Protein AF-A0A6J8AUR0-F1 (afdb_monomer)

Foldseek 3Di:
DDPDPPPDPQADPVGRVFGQFKAQPVVRDTDGPVVVVVCVVRPDIGTVVVVVVCVCVDPVVVVVVVVVVVVVVVVVVVVVVVVVVVVVVVVVVVVVVVVVVVPPVVVVVVVVVVVVVVVVVVVVVVLVVVVVVLVVVVVVVVVVLVCCVVPPDPVSNVVVVVVCPVVVVVSVVVVVVSVVVVVVVVVVVPDD

Secondary structure (DSSP, 8-state):
--SSTTS---B-SSSTTSBEEEEEGGGTEEEEHHHHGGGTT-S-EEEHHHHHTTGGG-HHHHHHHHHHHHHHHHHHHHHHHHHHHHHHHHHHHHHHHHHHHH-THHHHHHHHHHHHHHHHHHHHHHHHHHHHHHHHHHHHHHHHHHHHHHHS-HHHHHHHHHHHHHHHHHHHHHHHHHHHHHHHHHHHH---

Solvent-accessible surface area (backbone atoms only — not comparable to full-atom values): 10860 Å² total; per-residue (Å²): 143,85,86,64,79,85,77,62,73,57,43,24,94,88,44,71,91,34,53,53,50,30,37,32,62,87,73,75,40,79,27,18,80,72,55,43,64,80,44,66,86,46,90,48,63,42,46,43,71,70,64,52,65,62,43,90,74,31,65,70,50,52,50,51,53,51,52,52,52,52,50,51,51,51,52,50,50,52,51,53,50,50,53,51,52,51,53,50,51,54,50,50,53,48,52,49,51,55,50,61,68,59,57,67,56,57,62,53,50,50,49,54,50,51,53,52,48,52,54,49,52,50,50,54,51,51,53,51,52,51,51,53,51,52,50,50,53,51,52,53,50,49,51,52,49,52,49,34,70,74,73,45,53,74,69,56,36,52,54,45,55,68,67,40,50,63,56,53,52,49,53,52,51,52,51,52,50,52,52,52,54,53,50,53,52,52,57,70,70,66,65,135

Mean predicted aligned error: 18.49 Å

Structure (mmCIF, N/CA/C/O backbone):
data_AF-A0A6J8AUR0-F1
#
_entry.id   AF-A0A6J8AUR0-F1
#
loop_
_atom_site.group_PDB
_atom_site.id
_atom_site.type_symbol
_atom_site.label_atom_id
_atom_site.label_alt_id
_atom_site.label_comp_id
_atom_site.label_asym_id
_atom_site.label_entity_id
_atom_site.label_seq_id
_atom_site.pdbx_PDB_ins_code
_atom_site.Cartn_x
_atom_site.Cartn_y
_atom_site.Cartn_z
_atom_site.occupancy
_atom_site.B_iso_or_equiv
_atom_site.auth_seq_id
_atom_site.auth_comp_id
_atom_site.auth_asym_id
_atom_site.auth_atom_id
_atom_site.pdbx_PDB_model_num
ATOM 1 N N . MET A 1 1 ? 35.858 -23.318 -39.162 1.00 36.06 1 MET A N 1
ATOM 2 C CA . MET A 1 1 ? 37.132 -22.562 -39.119 1.00 36.06 1 MET A CA 1
ATOM 3 C C . MET A 1 1 ? 37.209 -21.839 -40.452 1.00 36.06 1 MET A C 1
ATOM 5 O O . MET A 1 1 ? 37.970 -22.234 -41.320 1.00 36.06 1 MET A O 1
ATOM 9 N N . ASP A 1 2 ? 36.355 -20.837 -40.650 1.00 45.22 2 ASP A N 1
ATOM 10 C CA . ASP A 1 2 ? 36.050 -20.315 -41.988 1.00 45.22 2 ASP A CA 1
ATOM 11 C C . ASP A 1 2 ? 36.008 -18.791 -41.941 1.00 45.22 2 ASP A C 1
ATOM 13 O O . ASP A 1 2 ? 34.928 -18.212 -41.928 1.00 45.22 2 ASP A O 1
ATOM 17 N N . THR A 1 3 ? 37.154 -18.112 -41.818 1.00 47.78 3 THR A N 1
ATOM 18 C CA . THR A 1 3 ? 37.096 -16.654 -41.570 1.00 47.78 3 THR A CA 1
ATOM 19 C C . THR A 1 3 ? 38.211 -15.780 -42.137 1.00 47.78 3 THR A C 1
ATOM 21 O O . THR A 1 3 ? 38.196 -14.585 -41.875 1.00 47.78 3 THR A O 1
ATOM 24 N N . VAL A 1 4 ? 39.127 -16.274 -42.976 1.00 41.69 4 VAL A N 1
ATOM 25 C CA . VAL A 1 4 ? 40.103 -15.365 -43.633 1.00 41.69 4 VAL A CA 1
ATOM 26 C C . VAL A 1 4 ? 40.211 -15.578 -45.143 1.00 41.69 4 VAL A C 1
ATOM 28 O O . VAL A 1 4 ? 40.396 -14.616 -45.883 1.00 41.69 4 VAL A O 1
ATOM 31 N N . ALA A 1 5 ? 39.998 -16.801 -45.634 1.00 42.62 5 ALA A N 1
ATOM 32 C CA . ALA A 1 5 ? 40.193 -17.119 -47.051 1.00 42.62 5 ALA A CA 1
ATOM 33 C C . ALA A 1 5 ? 39.178 -16.451 -48.007 1.00 42.62 5 ALA A C 1
ATOM 35 O O . ALA A 1 5 ? 39.512 -16.216 -49.160 1.00 42.62 5 ALA A O 1
ATOM 36 N N . ASN A 1 6 ? 37.977 -16.086 -47.537 1.00 43.41 6 ASN A N 1
ATOM 37 C CA . ASN A 1 6 ? 36.934 -15.459 -48.370 1.00 43.41 6 ASN A CA 1
ATOM 38 C C . ASN A 1 6 ? 36.996 -13.919 -48.437 1.00 43.41 6 ASN A C 1
ATOM 40 O O . ASN A 1 6 ? 36.180 -13.316 -49.130 1.00 43.41 6 ASN A O 1
ATOM 44 N N . LEU A 1 7 ? 37.925 -13.264 -47.728 1.00 44.69 7 LEU A N 1
ATOM 45 C CA . LEU A 1 7 ? 38.038 -11.794 -47.732 1.00 44.69 7 LEU A CA 1
ATOM 46 C C . LEU A 1 7 ? 38.903 -11.246 -48.873 1.00 44.69 7 LEU A C 1
ATOM 48 O O . LEU A 1 7 ? 38.844 -10.056 -49.174 1.00 44.69 7 LEU A O 1
ATOM 52 N N . PHE A 1 8 ? 39.671 -12.105 -49.536 1.00 56.84 8 PHE A N 1
ATOM 53 C CA . PHE A 1 8 ? 40.463 -11.734 -50.696 1.00 56.84 8 PHE A CA 1
ATOM 54 C C . PHE A 1 8 ? 39.795 -12.317 -51.932 1.00 56.84 8 PHE A C 1
ATOM 56 O O . PHE A 1 8 ? 40.025 -13.473 -52.265 1.00 56.84 8 PHE A O 1
ATOM 63 N N . ASN A 1 9 ? 38.966 -11.530 -52.622 1.00 66.00 9 ASN A N 1
ATOM 64 C CA . ASN A 1 9 ? 38.708 -11.821 -54.027 1.00 66.00 9 ASN A CA 1
ATOM 65 C C . ASN A 1 9 ? 39.918 -11.292 -54.805 1.00 66.00 9 ASN A C 1
ATOM 67 O O . ASN A 1 9 ? 40.047 -10.073 -54.940 1.00 66.00 9 ASN A O 1
ATOM 71 N N . PRO A 1 10 ? 40.827 -12.159 -55.284 1.00 76.62 10 PRO A N 1
ATOM 72 C CA . PRO A 1 10 ? 42.023 -11.694 -55.961 1.00 76.62 10 PRO A CA 1
ATOM 73 C C . PRO A 1 10 ? 41.698 -11.182 -57.367 1.00 76.62 10 PRO A C 1
ATOM 75 O O . PRO A 1 10 ? 42.606 -10.744 -58.057 1.00 76.62 10 PRO A O 1
ATOM 78 N N . HIS A 1 11 ? 40.438 -11.234 -57.810 1.00 83.25 11 HIS A N 1
ATOM 79 C CA . HIS A 1 11 ? 40.038 -10.824 -59.146 1.00 83.25 11 HIS A CA 1
ATOM 80 C C . HIS A 1 11 ? 39.648 -9.349 -59.210 1.00 83.25 11 HIS A C 1
ATOM 82 O O . HIS A 1 11 ? 39.052 -8.772 -58.298 1.00 83.25 11 HIS A O 1
ATOM 88 N N . CYS A 1 12 ? 39.964 -8.731 -60.340 1.00 85.56 12 CYS A N 1
ATOM 89 C CA . CYS A 1 12 ? 39.580 -7.367 -60.634 1.00 85.56 12 CYS A CA 1
ATOM 90 C C . CYS A 1 12 ? 38.062 -7.259 -60.792 1.00 85.56 12 CYS A C 1
ATOM 92 O O . CYS A 1 12 ? 37.456 -7.969 -61.585 1.00 85.56 12 CYS A O 1
ATOM 94 N N . GLN A 1 13 ? 37.458 -6.283 -60.115 1.00 85.31 13 GLN A N 1
ATOM 95 C CA . GLN A 1 13 ? 36.016 -6.022 -60.203 1.00 85.31 13 GLN A CA 1
ATOM 96 C C . GLN A 1 13 ? 35.543 -5.622 -61.614 1.00 85.31 13 GLN A C 1
ATOM 98 O O . GLN A 1 13 ? 34.365 -5.748 -61.923 1.00 85.31 13 GLN A O 1
ATOM 103 N N . VAL A 1 14 ? 36.452 -5.125 -62.462 1.00 86.81 14 VAL A N 1
ATOM 104 C CA . VAL A 1 14 ? 36.165 -4.718 -63.851 1.00 86.81 14 VAL A CA 1
ATOM 105 C C . VAL A 1 14 ? 36.497 -5.829 -64.850 1.00 86.81 14 VAL A C 1
ATOM 107 O O . VAL A 1 14 ? 35.857 -5.938 -65.890 1.00 86.81 14 VAL A O 1
ATOM 110 N N . HIS A 1 15 ? 37.501 -6.650 -64.538 1.00 89.38 15 HIS A N 1
ATOM 111 C CA . HIS A 1 15 ? 37.959 -7.755 -65.374 1.00 89.38 15 HIS A CA 1
ATOM 112 C C . HIS A 1 15 ? 37.920 -9.025 -64.523 1.00 89.38 15 HIS A C 1
ATOM 114 O O . HIS A 1 15 ? 38.939 -9.424 -63.961 1.00 89.38 15 HIS A O 1
ATOM 120 N N . SER A 1 16 ? 36.726 -9.605 -64.393 1.00 81.50 16 SER A N 1
ATOM 121 C CA . SER A 1 16 ? 36.377 -10.675 -63.446 1.00 81.50 16 SER A CA 1
ATOM 122 C C . SER A 1 16 ? 37.300 -11.895 -63.499 1.00 81.50 16 SER A C 1
ATOM 124 O O . SER A 1 16 ? 37.487 -12.557 -62.486 1.00 81.50 16 SER A O 1
ATOM 126 N N . ASP A 1 17 ? 37.903 -12.161 -64.660 1.00 86.38 17 ASP A N 1
ATOM 127 C CA . ASP A 1 17 ? 38.800 -13.301 -64.892 1.00 86.38 17 ASP A CA 1
ATOM 128 C C . ASP A 1 17 ? 40.285 -12.958 -64.675 1.00 86.38 17 ASP A C 1
ATOM 130 O O . ASP A 1 17 ? 41.168 -13.779 -64.902 1.00 86.38 17 ASP A O 1
ATOM 134 N N . SER A 1 18 ? 40.598 -11.717 -64.290 1.00 87.56 18 SER A N 1
ATOM 135 C CA . SER A 1 18 ? 41.971 -11.220 -64.162 1.00 87.56 18 SER A CA 1
ATOM 136 C C . SER A 1 18 ? 42.341 -10.950 -62.717 1.00 87.56 18 SER A C 1
ATOM 138 O O . SER A 1 18 ? 41.640 -10.216 -62.020 1.00 87.56 18 SER A O 1
ATOM 140 N N . LEU A 1 19 ? 43.495 -11.458 -62.295 1.00 88.56 19 LEU A N 1
ATOM 141 C CA . LEU A 1 19 ? 44.009 -11.247 -60.948 1.00 88.56 19 LEU A CA 1
ATOM 142 C C . LEU A 1 19 ? 44.539 -9.816 -60.755 1.00 88.56 19 LEU A C 1
ATOM 144 O O . LEU A 1 19 ? 45.064 -9.183 -61.674 1.00 88.56 19 LEU A O 1
ATOM 148 N N . LEU A 1 20 ? 44.382 -9.292 -59.544 1.00 87.44 20 LEU A N 1
ATOM 149 C CA . LEU A 1 20 ? 45.016 -8.073 -59.062 1.00 87.44 20 LEU A CA 1
ATOM 150 C C . LEU A 1 20 ? 46.486 -8.394 -58.773 1.00 87.44 20 LEU A C 1
ATOM 152 O O . LEU A 1 20 ? 46.788 -9.123 -57.835 1.00 87.44 20 LEU A O 1
ATOM 156 N N . GLU A 1 21 ? 47.391 -7.858 -59.589 1.00 87.31 21 GLU A N 1
ATOM 157 C CA . GLU A 1 21 ? 48.827 -8.193 -59.561 1.00 87.31 21 GLU A CA 1
ATOM 158 C C . GLU A 1 21 ? 49.720 -6.964 -59.349 1.00 87.31 21 GLU A C 1
ATOM 160 O O . GLU A 1 21 ? 50.913 -7.091 -59.060 1.00 87.31 21 GLU A O 1
ATOM 165 N N . TYR A 1 22 ? 49.153 -5.761 -59.474 1.00 84.88 22 TYR A N 1
ATOM 166 C CA . TYR A 1 22 ? 49.876 -4.496 -59.421 1.00 84.88 22 TYR A CA 1
ATOM 167 C C . TYR A 1 22 ? 49.229 -3.522 -58.434 1.00 84.88 22 TYR A C 1
ATOM 169 O O . TYR A 1 22 ? 48.016 -3.534 -58.224 1.00 84.88 22 TYR A O 1
ATOM 177 N N . PHE A 1 23 ? 50.042 -2.633 -57.875 1.00 84.38 23 PHE A N 1
ATOM 178 C CA . PHE A 1 23 ? 49.621 -1.515 -57.044 1.00 84.38 23 PHE A CA 1
ATOM 179 C C . PHE A 1 23 ? 50.082 -0.201 -57.679 1.00 84.38 23 PHE A C 1
ATOM 181 O O . PHE A 1 23 ? 51.258 -0.037 -58.018 1.00 84.38 23 PHE A O 1
ATOM 188 N N . CYS A 1 24 ? 49.145 0.725 -57.868 1.00 83.38 24 CYS A N 1
ATOM 189 C CA . CYS A 1 24 ? 49.415 2.078 -58.335 1.00 83.38 24 CYS A CA 1
ATOM 190 C C . CYS A 1 24 ? 49.525 3.001 -57.119 1.00 83.38 24 CYS A C 1
ATOM 192 O O . CYS A 1 24 ? 48.516 3.301 -56.482 1.00 83.38 24 CYS A O 1
ATOM 194 N N . VAL A 1 25 ? 50.738 3.458 -56.806 1.00 79.31 25 VAL A N 1
ATOM 195 C CA . VAL A 1 25 ? 51.013 4.323 -55.646 1.00 79.31 25 VAL A CA 1
ATOM 196 C C . VAL A 1 25 ? 50.342 5.684 -55.807 1.00 79.31 25 VAL A C 1
ATOM 198 O O . VAL A 1 25 ? 49.779 6.203 -54.849 1.00 79.31 25 VAL A O 1
ATOM 201 N N . ASP A 1 26 ? 50.337 6.228 -57.026 1.00 78.56 26 ASP A N 1
ATOM 202 C CA . ASP A 1 26 ? 49.793 7.561 -57.315 1.00 78.56 26 ASP A CA 1
ATOM 203 C C . ASP A 1 26 ? 48.275 7.650 -57.038 1.00 78.56 26 ASP A C 1
ATOM 205 O O . ASP A 1 26 ? 47.751 8.737 -56.806 1.00 78.56 26 ASP A O 1
ATOM 209 N N . HIS A 1 27 ? 47.575 6.508 -57.038 1.00 82.00 27 HIS A N 1
ATOM 210 C CA . HIS A 1 27 ? 46.131 6.409 -56.796 1.00 82.00 27 HIS A CA 1
ATOM 211 C C . HIS A 1 27 ? 45.760 5.569 -55.560 1.00 82.00 27 HIS A C 1
ATOM 213 O O . HIS A 1 27 ? 44.573 5.432 -55.277 1.00 82.00 27 HIS A O 1
ATOM 219 N N . ASP A 1 28 ? 46.741 5.002 -54.844 1.00 76.56 28 ASP A N 1
ATOM 220 C CA . ASP A 1 28 ? 46.558 4.078 -53.706 1.00 76.56 28 ASP A CA 1
ATOM 221 C C . ASP A 1 28 ? 45.591 2.911 -54.033 1.00 76.56 28 ASP A C 1
ATOM 223 O O . ASP A 1 28 ? 44.689 2.588 -53.260 1.00 76.56 28 ASP A O 1
ATOM 227 N N . GLN A 1 29 ? 45.735 2.291 -55.217 1.00 81.62 29 GLN A N 1
ATOM 228 C CA . GLN A 1 29 ? 44.786 1.294 -55.751 1.00 81.62 29 GLN A CA 1
ATOM 229 C C . GLN A 1 29 ? 45.447 0.020 -56.301 1.00 81.62 29 GLN A C 1
ATOM 231 O O . GLN A 1 29 ? 46.508 0.057 -56.928 1.00 81.62 29 GLN A O 1
ATOM 236 N N . LEU A 1 30 ? 44.762 -1.118 -56.124 1.00 84.19 30 LEU A N 1
ATOM 237 C CA . LEU A 1 30 ? 45.103 -2.405 -56.740 1.00 84.19 30 LEU A CA 1
ATOM 238 C C . LEU A 1 30 ? 44.572 -2.476 -58.176 1.00 84.19 30 LEU A C 1
ATOM 240 O O . LEU A 1 30 ? 43.424 -2.119 -58.442 1.00 84.19 30 LEU A O 1
ATOM 244 N N . CYS A 1 31 ? 45.369 -3.000 -59.104 1.00 86.50 31 CYS A N 1
ATOM 245 C CA . CYS A 1 31 ? 44.972 -3.163 -60.497 1.00 86.50 31 CYS A CA 1
ATOM 246 C C . CYS A 1 31 ? 45.447 -4.497 -61.093 1.00 86.50 31 CYS A C 1
ATOM 248 O O . CYS A 1 31 ? 46.510 -5.021 -60.759 1.00 86.50 31 CYS A O 1
ATOM 250 N N . CYS A 1 32 ? 44.643 -5.060 -62.000 1.00 90.56 32 CYS A N 1
ATOM 251 C CA . CYS A 1 32 ? 45.061 -6.184 -62.837 1.00 90.56 32 CYS A CA 1
ATOM 252 C C . CYS A 1 32 ? 45.889 -5.701 -64.033 1.00 90.56 32 CYS A C 1
ATOM 254 O O . CYS A 1 32 ? 45.937 -4.503 -64.333 1.00 90.56 32 CYS A O 1
ATOM 256 N N . GLN A 1 33 ? 46.480 -6.638 -64.774 1.00 89.19 33 GLN A N 1
ATOM 257 C CA . GLN A 1 33 ? 47.275 -6.350 -65.970 1.00 89.19 33 GLN A CA 1
ATOM 258 C C . GLN A 1 33 ? 46.549 -5.464 -67.005 1.00 89.19 33 GLN A C 1
ATOM 260 O O . GLN A 1 33 ? 47.178 -4.629 -67.659 1.00 89.19 33 GLN A O 1
ATOM 265 N N . TYR A 1 34 ? 45.224 -5.592 -67.141 1.00 90.56 34 TYR A N 1
ATOM 266 C CA . TYR A 1 34 ? 44.426 -4.769 -68.058 1.00 90.56 34 TYR A CA 1
ATOM 267 C C . TYR A 1 34 ? 44.180 -3.360 -67.519 1.00 90.56 34 TYR A C 1
ATOM 269 O O . TYR A 1 34 ? 44.385 -2.381 -68.238 1.00 90.56 34 TYR A O 1
ATOM 277 N N . CYS A 1 35 ? 43.800 -3.237 -66.242 1.00 89.06 35 CYS A N 1
ATOM 278 C CA . CYS A 1 35 ? 43.623 -1.938 -65.590 1.00 89.06 35 CYS A CA 1
ATOM 279 C C . CYS A 1 35 ? 44.930 -1.144 -65.544 1.00 89.06 35 CYS A C 1
ATOM 281 O O . CYS A 1 35 ? 44.897 0.070 -65.718 1.00 89.06 35 CYS A O 1
ATOM 283 N N . ARG A 1 36 ? 46.084 -1.815 -65.422 1.00 87.12 36 ARG A N 1
ATOM 284 C CA . ARG A 1 36 ? 47.408 -1.180 -65.466 1.00 87.12 36 ARG A CA 1
ATOM 285 C C . ARG A 1 36 ? 47.606 -0.301 -66.704 1.00 87.12 36 ARG A C 1
ATOM 287 O O . ARG A 1 36 ? 48.242 0.740 -66.602 1.00 87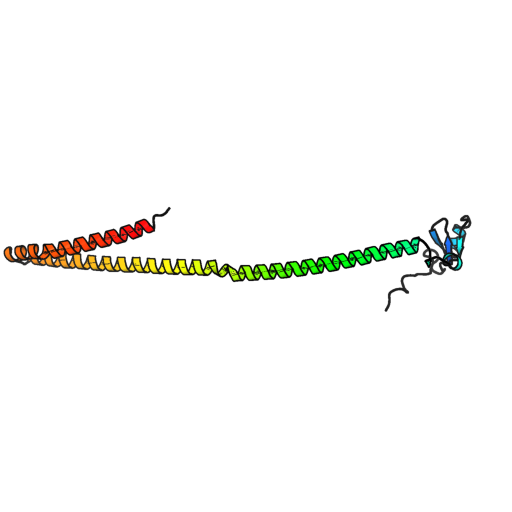.12 36 ARG A O 1
ATOM 294 N N . LYS A 1 37 ? 47.023 -0.659 -67.855 1.00 86.00 37 LYS A N 1
ATOM 295 C CA . LYS A 1 37 ? 47.106 0.156 -69.082 1.00 86.00 37 LYS A CA 1
ATOM 296 C C . LYS A 1 37 ? 46.437 1.525 -68.934 1.00 86.00 37 LYS A C 1
ATOM 298 O O . LYS A 1 37 ? 46.880 2.472 -69.566 1.00 86.00 37 LYS A O 1
ATOM 303 N N . LYS A 1 38 ? 45.407 1.648 -68.089 1.00 84.62 38 LYS A N 1
ATOM 304 C CA . LYS A 1 38 ? 44.769 2.937 -67.761 1.00 84.62 38 LYS A CA 1
ATOM 305 C C . LYS A 1 38 ? 45.621 3.789 -66.816 1.00 84.62 38 LYS A C 1
ATOM 307 O O . LYS A 1 38 ? 45.443 4.997 -66.766 1.00 84.62 38 LYS A O 1
ATOM 312 N N . HIS A 1 39 ? 46.565 3.160 -66.121 1.00 84.12 39 HIS A N 1
ATOM 313 C CA . HIS A 1 39 ? 47.561 3.795 -65.261 1.00 84.12 39 HIS A CA 1
ATOM 314 C C . HIS A 1 39 ? 48.933 3.889 -65.948 1.00 84.12 39 HIS A C 1
ATOM 316 O O . HIS A 1 39 ? 49.954 4.010 -65.280 1.00 84.12 39 HIS A O 1
ATOM 322 N N . SER A 1 40 ? 48.996 3.829 -67.286 1.00 80.06 40 SER A N 1
ATOM 323 C CA . SER A 1 40 ? 50.268 3.881 -68.023 1.00 80.06 40 SER A CA 1
ATOM 324 C C . SER A 1 40 ? 51.012 5.209 -67.863 1.00 80.06 40 SER A C 1
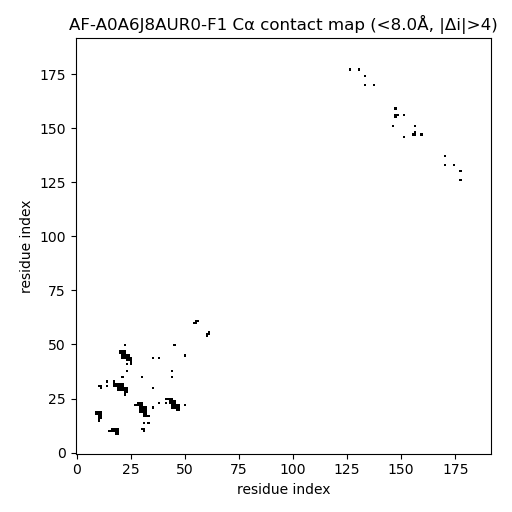ATOM 326 O O . SER A 1 40 ? 52.216 5.260 -68.088 1.00 80.06 40 SER A O 1
ATOM 328 N N . SER A 1 41 ? 50.298 6.278 -67.504 1.00 84.31 41 SER A N 1
ATOM 329 C CA . SER A 1 41 ? 50.853 7.598 -67.190 1.00 84.31 41 SER A CA 1
ATOM 330 C C . SER A 1 41 ? 51.248 7.763 -65.718 1.00 84.31 41 SER A C 1
ATOM 332 O O . SER A 1 41 ? 51.873 8.762 -65.372 1.00 84.31 41 SER A O 1
ATOM 334 N N . CYS A 1 42 ? 50.899 6.809 -64.850 1.00 84.56 42 CYS A N 1
ATOM 335 C CA . CYS A 1 42 ? 51.288 6.808 -63.444 1.00 84.56 42 CYS A CA 1
ATOM 336 C C . CYS A 1 42 ? 52.744 6.360 -63.329 1.00 84.56 42 CYS A C 1
ATOM 338 O O . CYS A 1 42 ? 53.106 5.282 -63.806 1.00 84.56 42 CYS A O 1
ATOM 340 N N . GLN A 1 43 ? 53.579 7.173 -62.688 1.00 75.75 43 GLN A N 1
ATOM 341 C CA . GLN A 1 43 ? 55.014 6.907 -62.590 1.00 75.75 43 GLN A CA 1
ATOM 342 C C . GLN A 1 43 ? 55.306 5.726 -61.659 1.00 75.75 43 GLN A C 1
ATOM 344 O O . GLN A 1 43 ? 56.280 5.006 -61.863 1.00 75.75 43 GLN A O 1
ATOM 349 N N . ASN A 1 44 ? 54.425 5.480 -60.687 1.00 76.06 44 ASN A N 1
ATOM 350 C CA . ASN A 1 44 ? 54.675 4.538 -59.602 1.00 76.06 44 ASN A CA 1
ATOM 351 C C . ASN A 1 44 ? 53.663 3.388 -59.597 1.00 76.06 44 ASN A C 1
ATOM 353 O O . ASN A 1 44 ? 52.904 3.205 -58.645 1.00 76.06 44 ASN A O 1
ATOM 357 N N . THR A 1 45 ? 53.645 2.596 -60.671 1.00 82.31 45 THR A N 1
ATOM 358 C CA . THR A 1 45 ? 52.882 1.338 -60.713 1.00 82.31 45 THR A CA 1
ATOM 359 C C . THR A 1 45 ? 53.831 0.149 -60.645 1.00 82.31 45 THR A C 1
ATOM 361 O O . THR A 1 45 ? 54.623 -0.076 -61.559 1.00 82.31 45 THR A O 1
ATOM 364 N N . MET A 1 46 ? 53.737 -0.627 -59.570 1.00 84.56 46 MET A N 1
ATOM 365 C CA . MET A 1 46 ? 54.668 -1.709 -59.237 1.00 84.56 46 MET A CA 1
ATOM 366 C C . MET A 1 46 ? 53.921 -3.016 -58.961 1.00 84.56 46 MET A C 1
ATOM 368 O O . MET A 1 46 ? 52.721 -3.015 -58.699 1.00 84.56 46 MET A O 1
ATOM 372 N N . SER A 1 47 ? 54.610 -4.152 -59.086 1.00 83.94 47 SER A N 1
ATOM 373 C CA . SER A 1 47 ? 54.019 -5.462 -58.777 1.00 83.94 47 SER A CA 1
ATOM 374 C C . SER A 1 47 ? 53.738 -5.592 -57.283 1.00 83.94 47 SER A C 1
ATOM 376 O O . SER A 1 47 ? 54.547 -5.120 -56.482 1.00 83.94 47 SER A O 1
ATOM 378 N N . LEU A 1 48 ? 52.678 -6.310 -56.911 1.00 79.56 48 LEU A N 1
ATOM 379 C CA . LEU A 1 48 ? 52.336 -6.530 -55.504 1.00 79.56 48 LEU A CA 1
ATOM 380 C C . LEU A 1 48 ? 53.443 -7.214 -54.715 1.00 79.56 48 LEU A C 1
ATOM 382 O O . LEU A 1 48 ? 53.630 -6.868 -53.557 1.00 79.56 48 LEU A O 1
ATOM 386 N N . THR A 1 49 ? 54.209 -8.115 -55.335 1.00 76.06 49 THR A N 1
ATOM 387 C CA . THR A 1 49 ? 55.380 -8.739 -54.706 1.00 76.06 49 THR A CA 1
ATOM 388 C C . THR A 1 49 ? 56.347 -7.670 -54.195 1.00 76.06 49 THR A C 1
ATOM 390 O O . THR A 1 49 ? 56.599 -7.610 -52.997 1.00 76.06 49 THR A O 1
ATOM 393 N N . LEU A 1 50 ? 56.757 -6.739 -55.063 1.00 72.62 50 LEU A N 1
ATOM 394 C CA . LEU A 1 50 ? 57.643 -5.623 -54.707 1.00 72.62 50 LEU A CA 1
ATOM 395 C C . LEU A 1 50 ? 56.997 -4.626 -53.731 1.00 72.62 50 LEU A C 1
ATOM 397 O O . LEU A 1 50 ? 57.674 -4.101 -52.857 1.00 72.62 50 LEU A O 1
ATOM 401 N N . SER A 1 51 ? 55.691 -4.36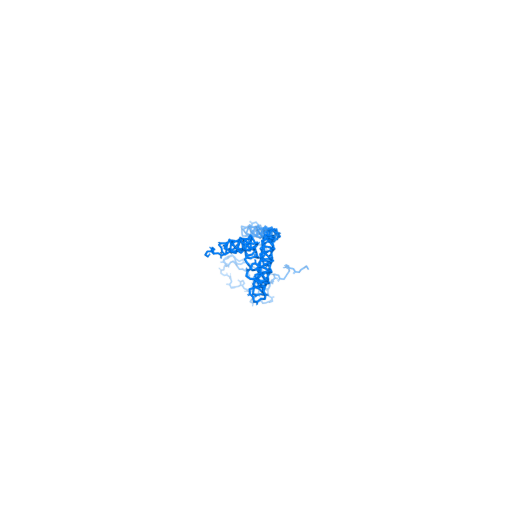4 -53.842 1.00 69.12 51 SER A N 1
ATOM 402 C CA . SER A 1 51 ? 54.978 -3.469 -52.911 1.00 69.12 51 SER A CA 1
ATOM 403 C C . SER A 1 51 ? 54.773 -4.072 -51.521 1.00 69.12 51 SER A C 1
ATOM 405 O O . SER A 1 51 ? 54.605 -3.343 -50.546 1.00 69.12 51 SER A O 1
ATOM 407 N N . SER A 1 52 ? 54.720 -5.400 -51.435 1.00 70.00 52 SER A N 1
ATOM 408 C CA . SER A 1 52 ? 54.495 -6.137 -50.191 1.00 70.00 52 SER A CA 1
ATOM 409 C C . SER A 1 52 ? 55.769 -6.308 -49.365 1.00 70.00 52 SER A C 1
ATOM 411 O O . SER A 1 52 ? 55.692 -6.519 -48.152 1.00 70.00 52 SER A O 1
ATOM 413 N N . GLU A 1 53 ? 56.940 -6.164 -49.989 1.00 67.06 53 GLU A N 1
ATOM 414 C CA . GLU A 1 53 ? 58.227 -6.191 -49.303 1.00 67.06 53 GLU A CA 1
ATOM 415 C C . GLU A 1 53 ? 58.306 -5.029 -48.298 1.00 67.06 53 GLU A C 1
ATOM 417 O O . GLU A 1 53 ? 58.345 -3.854 -48.649 1.00 67.06 53 GLU A O 1
ATOM 422 N N . GLY A 1 54 ? 58.276 -5.361 -47.004 1.00 58.31 54 GLY A N 1
ATOM 423 C CA . GLY A 1 54 ? 58.355 -4.382 -45.917 1.00 58.31 54 GLY A CA 1
ATOM 424 C C . GLY A 1 54 ? 57.025 -3.757 -45.480 1.00 58.31 54 GLY A C 1
ATOM 425 O O . GLY A 1 54 ? 57.029 -2.944 -44.556 1.00 58.31 54 GLY A O 1
ATOM 426 N N . ILE A 1 55 ? 55.878 -4.173 -46.0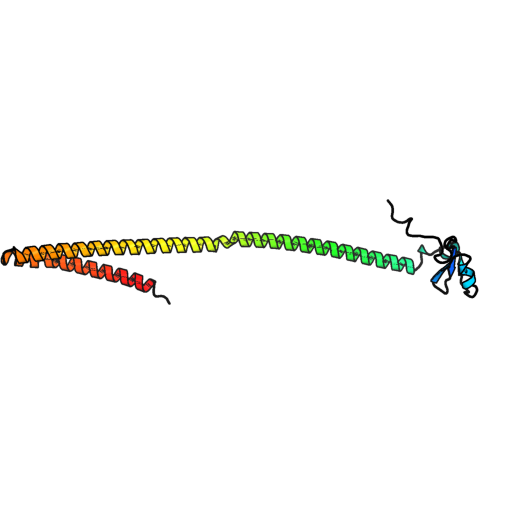37 1.00 66.38 55 ILE A N 1
ATOM 427 C CA . ILE A 1 55 ? 54.553 -3.653 -45.639 1.00 66.38 55 ILE A CA 1
ATOM 428 C C . ILE A 1 55 ? 54.248 -3.880 -44.150 1.00 66.38 55 ILE A C 1
ATOM 430 O O . ILE A 1 55 ? 53.610 -3.051 -43.507 1.00 66.38 55 ILE A O 1
ATOM 434 N N . GLN A 1 56 ? 54.783 -4.958 -43.572 1.00 57.78 56 GLN A N 1
ATOM 435 C CA . GLN A 1 56 ? 54.708 -5.266 -42.140 1.00 57.78 56 GLN A CA 1
ATOM 436 C C . GLN A 1 56 ? 55.390 -4.217 -41.243 1.00 57.78 56 GLN A C 1
ATOM 438 O O . GLN A 1 56 ? 55.064 -4.113 -40.065 1.00 57.78 56 GLN A O 1
ATOM 443 N N . PHE A 1 57 ? 56.306 -3.419 -41.800 1.00 56.97 57 PHE A N 1
ATOM 444 C CA . PHE A 1 57 ? 56.966 -2.300 -41.125 1.00 56.97 57 PHE A CA 1
ATOM 445 C C . PHE A 1 57 ? 56.345 -0.943 -41.495 1.00 56.97 57 PHE A C 1
ATOM 447 O O . PHE A 1 57 ? 56.814 0.095 -41.032 1.00 56.97 57 PHE A O 1
ATOM 454 N N . SER A 1 58 ? 55.288 -0.931 -42.317 1.00 64.94 58 SER A N 1
ATOM 455 C CA . SER A 1 58 ? 54.591 0.290 -42.711 1.00 64.94 58 SER A CA 1
ATOM 456 C C . SER A 1 58 ? 53.912 0.947 -41.514 1.00 64.94 58 SER A C 1
ATOM 458 O O . SER A 1 58 ? 53.229 0.295 -40.717 1.00 64.94 58 SER A O 1
ATOM 460 N N . HIS A 1 59 ? 54.012 2.274 -41.450 1.00 60.72 59 HIS A N 1
ATOM 461 C CA . HIS A 1 59 ? 53.278 3.082 -40.481 1.00 60.72 59 HIS A CA 1
ATOM 462 C C . HIS A 1 59 ? 51.764 2.828 -40.549 1.00 60.72 59 HIS A C 1
ATOM 464 O O . HIS A 1 59 ? 51.143 2.721 -39.500 1.00 60.72 59 HIS A O 1
ATOM 470 N N . LYS A 1 60 ? 51.187 2.585 -41.742 1.00 64.06 60 LYS A N 1
ATOM 471 C CA . LYS A 1 60 ? 49.752 2.261 -41.892 1.00 64.06 60 LYS A CA 1
ATOM 472 C C . LYS A 1 60 ? 49.363 0.977 -41.137 1.00 64.06 60 LYS A C 1
ATOM 474 O O . LYS A 1 60 ? 48.316 0.940 -40.495 1.00 64.06 60 LYS A O 1
ATOM 479 N N . VAL A 1 61 ? 50.204 -0.062 -41.180 1.00 67.38 61 VAL A N 1
ATOM 480 C CA . VAL A 1 61 ? 49.967 -1.328 -40.458 1.00 67.38 61 VAL A CA 1
ATOM 481 C C . VAL A 1 61 ? 50.150 -1.131 -38.953 1.00 67.38 61 VAL A C 1
ATOM 483 O O . VAL A 1 61 ? 49.310 -1.576 -38.173 1.00 67.38 61 VAL A O 1
ATOM 486 N N . SER A 1 62 ? 51.195 -0.408 -38.542 1.00 69.56 62 SER A N 1
ATOM 487 C CA . SER A 1 62 ? 51.439 -0.057 -37.135 1.00 69.56 62 SER A CA 1
ATOM 488 C C . SER A 1 62 ? 50.288 0.755 -36.529 1.00 69.56 62 SER A C 1
ATOM 490 O O . SER A 1 62 ? 49.836 0.466 -35.421 1.00 69.56 62 SER A O 1
ATOM 492 N N . ASP A 1 63 ? 49.757 1.726 -37.271 1.00 73.88 63 ASP A N 1
ATOM 493 C CA . ASP A 1 63 ? 48.642 2.565 -36.839 1.00 73.88 63 ASP A CA 1
ATOM 494 C C . ASP A 1 63 ? 47.334 1.772 -36.772 1.00 73.88 63 ASP A C 1
ATOM 496 O O . ASP A 1 63 ? 46.619 1.876 -35.774 1.00 73.88 63 ASP A O 1
ATOM 500 N N . CYS A 1 64 ? 47.067 0.892 -37.746 1.00 71.75 64 CYS A N 1
ATOM 501 C CA . CYS A 1 64 ? 45.941 -0.044 -37.669 1.00 71.75 64 CYS A CA 1
ATOM 502 C C . CYS A 1 64 ? 46.054 -0.962 -36.441 1.00 71.75 64 CYS A C 1
ATOM 504 O O . CYS A 1 64 ? 45.079 -1.147 -35.718 1.00 71.75 64 CYS A O 1
ATOM 506 N N . MET A 1 65 ? 47.242 -1.503 -36.148 1.00 75.06 65 MET A N 1
ATOM 507 C CA . MET A 1 65 ? 47.461 -2.338 -34.961 1.00 75.06 65 MET A CA 1
ATOM 508 C C . MET A 1 65 ? 47.253 -1.563 -33.655 1.00 75.06 65 MET A C 1
ATOM 510 O O . MET A 1 65 ? 46.686 -2.106 -32.707 1.00 75.06 65 MET A O 1
ATOM 514 N N . LYS A 1 66 ? 47.684 -0.297 -33.585 1.00 81.88 66 LYS A N 1
ATOM 515 C CA . LYS A 1 66 ? 47.430 0.568 -32.423 1.00 81.88 66 LYS A CA 1
ATOM 516 C C . LYS A 1 66 ? 45.939 0.838 -32.248 1.00 81.88 66 LYS A C 1
ATOM 518 O O . LYS A 1 66 ? 45.437 0.674 -31.142 1.00 81.88 66 LYS A O 1
ATOM 523 N N . GLN A 1 67 ? 45.234 1.182 -33.325 1.00 81.81 67 GLN A N 1
ATOM 524 C CA . GLN A 1 67 ? 43.787 1.403 -33.294 1.00 81.81 67 GLN A CA 1
ATOM 525 C C . GLN A 1 67 ? 43.033 0.146 -32.850 1.00 81.81 67 GLN A C 1
ATOM 527 O O . GLN A 1 67 ? 42.167 0.234 -31.984 1.00 81.81 67 GLN A O 1
ATOM 532 N N . LEU A 1 68 ? 43.408 -1.029 -33.364 1.00 79.88 68 LEU A N 1
ATOM 533 C CA . LEU A 1 68 ? 42.825 -2.305 -32.944 1.00 79.88 68 LEU A CA 1
ATOM 534 C C . LEU A 1 68 ? 43.060 -2.585 -31.456 1.00 79.88 68 LEU A C 1
ATOM 536 O O . LEU A 1 68 ? 42.127 -2.987 -30.771 1.00 79.88 68 LEU A O 1
ATOM 540 N N . LYS A 1 69 ? 44.259 -2.309 -30.927 1.00 86.38 69 LYS A N 1
ATOM 541 C CA . LYS A 1 69 ? 44.533 -2.422 -29.482 1.00 86.38 69 LYS A CA 1
ATOM 542 C C . LYS A 1 69 ? 43.697 -1.451 -28.649 1.00 86.38 69 LYS A C 1
ATOM 544 O O . LYS A 1 69 ? 43.227 -1.816 -27.576 1.00 86.38 69 LYS A O 1
ATOM 549 N N . THR A 1 70 ? 43.496 -0.223 -29.124 1.00 88.75 70 THR A N 1
ATOM 550 C CA . THR A 1 70 ? 42.630 0.751 -28.447 1.00 88.75 70 THR A CA 1
ATOM 551 C C . THR A 1 70 ? 41.172 0.295 -28.447 1.00 88.75 70 THR A C 1
ATOM 553 O O . THR A 1 70 ? 40.506 0.401 -27.417 1.00 88.75 70 THR A O 1
ATOM 556 N N . PHE A 1 71 ? 40.678 -0.249 -29.562 1.00 84.69 71 PHE A N 1
ATOM 557 C CA . PHE A 1 71 ? 39.328 -0.808 -29.627 1.00 84.69 71 PHE A CA 1
ATOM 558 C C . PHE A 1 71 ? 39.161 -2.009 -28.704 1.00 84.69 71 PHE A C 1
ATOM 560 O O . PHE A 1 71 ? 38.185 -2.052 -27.964 1.00 84.69 71 PHE A O 1
ATOM 567 N N . ASP A 1 72 ? 40.126 -2.926 -28.686 1.00 88.06 72 ASP A N 1
ATOM 568 C CA . ASP A 1 72 ? 40.123 -4.085 -27.793 1.00 88.06 72 ASP A CA 1
ATOM 569 C C . ASP A 1 72 ? 40.066 -3.660 -26.316 1.00 88.06 72 ASP A C 1
ATOM 571 O O . ASP A 1 72 ? 39.180 -4.087 -25.576 1.00 88.06 72 ASP A O 1
ATOM 575 N N . SER A 1 73 ? 40.913 -2.702 -25.916 1.00 88.25 73 SER A N 1
ATOM 576 C CA . SER A 1 73 ? 40.873 -2.106 -24.573 1.00 88.25 73 SER A CA 1
ATOM 577 C C . SER A 1 73 ? 39.514 -1.477 -24.262 1.00 88.25 73 SER A C 1
ATOM 579 O O . SER A 1 73 ? 38.965 -1.690 -23.186 1.00 88.25 73 SER A O 1
ATOM 581 N N . THR A 1 74 ? 38.939 -0.736 -25.212 1.00 87.44 74 THR A N 1
ATOM 582 C CA . THR A 1 74 ? 37.630 -0.088 -25.036 1.00 87.44 74 THR A CA 1
ATOM 583 C C . THR A 1 74 ? 36.515 -1.124 -24.877 1.00 87.44 74 THR A C 1
ATOM 585 O O . THR A 1 74 ? 35.632 -0.970 -24.034 1.00 87.44 74 THR A O 1
ATOM 588 N N . CYS A 1 75 ? 36.548 -2.205 -25.659 1.00 86.69 75 CYS A N 1
ATOM 589 C CA . CYS A 1 75 ? 35.612 -3.316 -25.526 1.00 86.69 75 CYS A CA 1
ATOM 590 C C . CYS A 1 75 ? 35.739 -3.990 -24.156 1.00 86.69 75 CYS A C 1
ATOM 592 O O . CYS A 1 75 ? 34.719 -4.256 -23.517 1.00 86.69 75 CYS A O 1
ATOM 594 N N . GLN A 1 76 ? 36.964 -4.210 -23.675 1.00 88.62 76 GLN A N 1
ATOM 595 C CA . GLN A 1 76 ? 37.201 -4.779 -22.352 1.00 88.62 76 GLN A CA 1
ATOM 596 C C . GLN A 1 76 ? 36.674 -3.870 -21.233 1.00 88.62 76 GLN A C 1
ATOM 598 O O . GLN A 1 76 ? 36.038 -4.357 -20.298 1.00 88.62 76 GLN A O 1
ATOM 603 N N . ASP A 1 77 ? 36.850 -2.554 -21.350 1.00 87.25 77 ASP A N 1
ATOM 604 C CA . ASP A 1 77 ? 36.313 -1.584 -20.390 1.00 87.25 77 ASP A CA 1
ATOM 605 C C . ASP A 1 77 ? 34.779 -1.580 -20.368 1.00 87.25 77 ASP A C 1
ATOM 607 O O . ASP A 1 77 ? 34.170 -1.520 -19.299 1.00 87.25 77 ASP A O 1
ATOM 611 N N . ILE A 1 78 ? 34.127 -1.702 -21.529 1.00 85.19 78 ILE A N 1
ATOM 612 C CA . ILE A 1 78 ? 32.664 -1.836 -21.616 1.00 85.19 78 ILE A CA 1
ATOM 613 C C . ILE A 1 78 ? 32.194 -3.117 -20.917 1.00 85.19 78 ILE A C 1
ATOM 615 O O . ILE A 1 78 ? 31.214 -3.076 -20.168 1.00 85.19 78 ILE A O 1
ATOM 619 N N . ILE A 1 79 ? 32.881 -4.243 -21.137 1.00 87.31 79 ILE A N 1
ATOM 620 C CA . ILE A 1 79 ? 32.566 -5.522 -20.483 1.00 87.31 79 ILE A CA 1
ATOM 621 C C . ILE A 1 79 ? 32.694 -5.379 -18.963 1.00 87.31 79 ILE A C 1
ATOM 623 O O . ILE A 1 79 ? 31.749 -5.688 -18.236 1.00 87.31 79 ILE A O 1
ATOM 627 N N . ASN A 1 80 ? 33.810 -4.826 -18.488 1.00 88.69 80 ASN A N 1
ATOM 628 C CA . ASN A 1 80 ? 34.058 -4.618 -17.063 1.00 88.69 80 ASN A CA 1
ATOM 629 C C . ASN A 1 80 ? 33.002 -3.689 -16.432 1.00 88.69 80 ASN A C 1
ATOM 631 O O . ASN A 1 80 ? 32.468 -3.984 -15.361 1.00 88.69 80 ASN A O 1
ATOM 635 N N . ASN A 1 81 ? 32.644 -2.593 -17.110 1.00 85.62 81 ASN A N 1
ATOM 636 C CA . ASN A 1 81 ? 31.607 -1.668 -16.651 1.00 85.62 81 ASN A CA 1
ATOM 637 C C . ASN A 1 81 ? 30.232 -2.333 -16.581 1.00 85.62 81 ASN A C 1
ATOM 639 O O . ASN A 1 81 ? 29.504 -2.146 -15.605 1.00 85.62 81 ASN A O 1
ATOM 643 N N . ARG A 1 82 ? 29.876 -3.150 -17.578 1.00 89.19 82 ARG A N 1
ATOM 644 C CA . ARG A 1 82 ? 28.635 -3.930 -17.556 1.00 89.19 82 ARG A CA 1
ATOM 645 C C . ARG A 1 82 ? 28.598 -4.856 -16.342 1.00 89.19 82 ARG A C 1
ATOM 647 O O . ARG A 1 82 ? 27.586 -4.882 -15.642 1.00 89.19 82 ARG A O 1
ATOM 654 N N . ASP A 1 83 ? 29.674 -5.592 -16.082 1.00 87.44 83 ASP A N 1
ATOM 655 C CA . ASP A 1 83 ? 29.738 -6.530 -14.959 1.00 87.44 83 ASP A CA 1
ATOM 656 C C . ASP A 1 83 ? 29.643 -5.803 -13.609 1.00 87.44 83 ASP A C 1
ATOM 658 O O . ASP A 1 83 ? 28.899 -6.238 -12.721 1.00 87.44 83 ASP A O 1
ATOM 662 N N . HIS A 1 84 ? 30.279 -4.634 -13.486 1.00 85.19 84 HIS A N 1
ATOM 663 C CA . HIS A 1 84 ? 30.113 -3.747 -12.333 1.00 85.19 84 HIS A CA 1
ATOM 664 C C . HIS A 1 84 ? 28.667 -3.264 -12.158 1.00 85.19 84 HIS A C 1
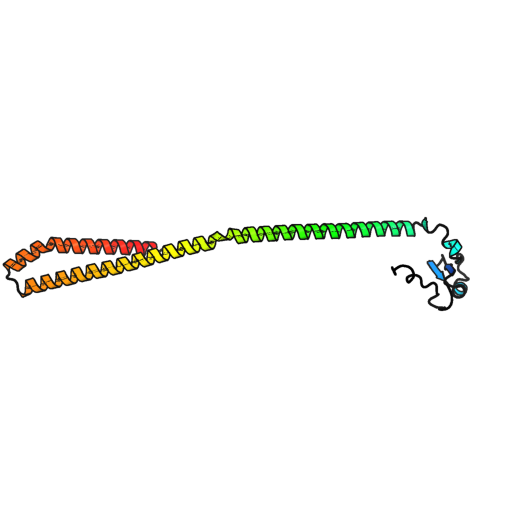ATOM 666 O O . HIS A 1 84 ? 28.126 -3.347 -11.052 1.00 85.19 84 HIS A O 1
ATOM 672 N N . CYS A 1 85 ? 28.001 -2.814 -13.227 1.00 80.75 85 CYS A N 1
ATOM 673 C CA . CYS A 1 85 ? 26.597 -2.400 -13.174 1.00 80.75 85 CYS A CA 1
ATOM 674 C C . CYS A 1 85 ? 25.670 -3.554 -12.764 1.00 80.75 85 CYS A C 1
ATOM 676 O O . CYS A 1 85 ? 24.772 -3.368 -11.943 1.00 80.75 85 CYS A O 1
ATOM 678 N N . VAL A 1 86 ? 25.896 -4.763 -13.286 1.00 84.12 86 VAL A N 1
ATOM 679 C CA . VAL A 1 86 ? 25.123 -5.958 -12.911 1.00 84.12 86 VAL A CA 1
ATOM 680 C C . VAL A 1 86 ? 25.325 -6.303 -11.432 1.00 84.12 86 VAL A C 1
ATOM 682 O O . VAL A 1 86 ? 24.357 -6.635 -10.743 1.00 84.12 86 VAL A O 1
ATOM 685 N N . ALA A 1 87 ? 26.552 -6.211 -10.915 1.00 86.00 87 ALA A N 1
ATOM 686 C CA . ALA A 1 87 ? 26.840 -6.439 -9.500 1.00 86.00 87 ALA A CA 1
ATOM 687 C C . ALA A 1 87 ? 26.171 -5.390 -8.588 1.00 86.00 87 ALA A C 1
ATOM 689 O O . ALA A 1 87 ? 25.589 -5.748 -7.556 1.00 86.00 87 ALA A O 1
ATOM 690 N N . ALA A 1 88 ? 26.185 -4.115 -8.988 1.00 82.62 88 ALA A N 1
ATOM 691 C CA . ALA A 1 88 ? 25.498 -3.036 -8.279 1.00 82.62 88 ALA A CA 1
ATOM 692 C C . ALA A 1 88 ? 23.977 -3.264 -8.239 1.00 82.62 88 ALA A C 1
ATOM 694 O O . ALA A 1 88 ? 23.385 -3.265 -7.160 1.00 82.62 88 ALA A O 1
ATOM 695 N N . LEU A 1 89 ? 23.359 -3.596 -9.379 1.00 78.31 89 LEU A N 1
ATOM 696 C CA . LEU A 1 89 ? 21.926 -3.906 -9.457 1.00 78.31 89 LEU A CA 1
ATOM 697 C C . LEU A 1 89 ? 21.538 -5.115 -8.596 1.00 78.31 89 LEU A C 1
ATOM 699 O O . LEU A 1 89 ? 20.510 -5.088 -7.922 1.00 78.31 89 LEU A O 1
ATOM 703 N N . LYS A 1 90 ? 22.359 -6.174 -8.560 1.00 78.31 90 LYS A N 1
ATOM 704 C CA . LYS A 1 90 ? 22.132 -7.323 -7.661 1.00 78.31 90 LYS A CA 1
ATOM 705 C C . LYS A 1 90 ? 22.168 -6.911 -6.186 1.00 78.31 90 LYS A C 1
ATOM 707 O O . LYS A 1 90 ? 21.369 -7.414 -5.393 1.00 78.31 90 LYS A O 1
ATOM 712 N N . THR A 1 91 ? 23.065 -5.996 -5.829 1.00 83.62 9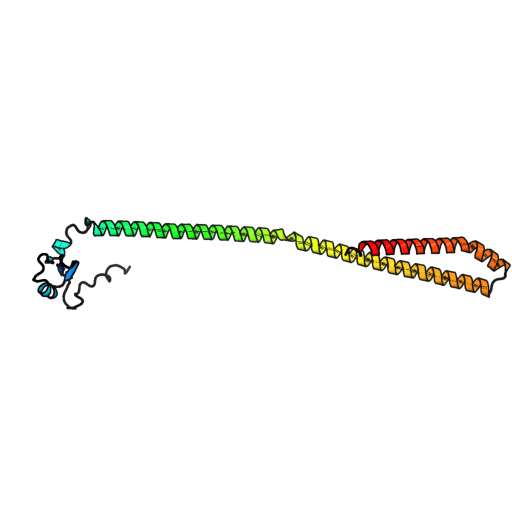1 THR A N 1
ATOM 713 C CA . THR A 1 91 ? 23.181 -5.452 -4.469 1.00 83.62 91 THR A CA 1
ATOM 714 C C . THR A 1 91 ? 21.961 -4.603 -4.111 1.00 83.62 91 THR A C 1
ATOM 716 O O . THR A 1 91 ? 21.391 -4.784 -3.036 1.00 83.62 91 THR A O 1
ATOM 719 N N . ASP A 1 92 ? 21.486 -3.758 -5.028 1.00 74.38 92 ASP A N 1
ATOM 720 C CA . ASP A 1 92 ? 20.266 -2.970 -4.835 1.00 74.38 92 ASP A CA 1
ATOM 721 C C . ASP A 1 92 ? 19.014 -3.841 -4.723 1.00 74.38 92 ASP A C 1
ATOM 723 O O . ASP A 1 92 ? 18.195 -3.616 -3.836 1.00 74.38 92 ASP A O 1
ATOM 727 N N . VAL A 1 93 ? 18.880 -4.888 -5.544 1.00 72.56 93 VAL A N 1
ATOM 728 C CA . VAL A 1 93 ? 17.784 -5.865 -5.422 1.00 72.56 93 VAL A CA 1
ATOM 729 C C . VAL A 1 93 ? 17.815 -6.554 -4.059 1.00 72.56 93 VAL A C 1
ATOM 731 O O . VAL A 1 93 ? 16.767 -6.741 -3.440 1.00 72.56 93 VAL A O 1
ATOM 734 N N . ARG A 1 94 ? 19.000 -6.923 -3.561 1.00 77.00 94 ARG A N 1
ATOM 735 C CA . ARG A 1 94 ? 19.151 -7.501 -2.221 1.00 77.00 94 ARG A CA 1
ATOM 736 C C . ARG A 1 94 ? 18.755 -6.499 -1.134 1.00 77.00 94 ARG A C 1
ATOM 738 O O . ARG A 1 94 ? 17.969 -6.861 -0.266 1.00 77.00 94 ARG A O 1
ATOM 745 N N . ARG A 1 95 ? 19.210 -5.246 -1.217 1.00 74.00 95 ARG A N 1
ATOM 746 C CA . ARG A 1 95 ? 18.841 -4.171 -0.282 1.00 74.00 95 ARG A CA 1
ATOM 747 C C . ARG A 1 95 ? 17.341 -3.880 -0.306 1.00 74.00 95 ARG A C 1
ATOM 749 O O . ARG A 1 95 ? 16.740 -3.689 0.746 1.00 74.00 95 ARG A O 1
ATOM 756 N N . LEU A 1 96 ? 16.718 -3.889 -1.484 1.00 70.19 96 LEU A N 1
ATOM 757 C CA . LEU A 1 96 ? 15.271 -3.746 -1.641 1.00 70.19 96 LEU A CA 1
ATOM 758 C C . LEU A 1 96 ? 14.526 -4.919 -1.011 1.00 70.19 96 LEU A C 1
ATOM 760 O O . LEU A 1 96 ? 13.550 -4.685 -0.313 1.00 70.19 96 LEU A O 1
ATOM 764 N N . LYS A 1 97 ? 14.994 -6.161 -1.187 1.00 68.12 97 LYS A N 1
ATOM 765 C CA . LYS A 1 97 ? 14.431 -7.335 -0.500 1.00 68.12 97 LYS A CA 1
ATOM 766 C C . LYS A 1 97 ? 14.610 -7.265 1.016 1.00 68.12 97 LYS A C 1
ATOM 768 O O . LYS A 1 97 ? 13.680 -7.617 1.728 1.00 68.12 97 LYS A O 1
ATOM 773 N N . GLU A 1 98 ? 15.755 -6.788 1.499 1.00 69.12 98 GLU A N 1
ATOM 774 C CA . GLU A 1 98 ? 16.015 -6.537 2.924 1.00 69.12 98 GLU A CA 1
ATOM 775 C C . GLU A 1 98 ? 15.141 -5.386 3.470 1.00 69.12 98 GLU A C 1
ATOM 777 O O . GLU A 1 98 ? 14.681 -5.443 4.602 1.00 69.12 98 GLU A O 1
ATOM 782 N N . THR A 1 99 ? 14.828 -4.372 2.657 1.00 65.19 99 THR A N 1
ATOM 783 C CA . THR A 1 99 ? 13.921 -3.263 3.021 1.00 65.19 99 THR A CA 1
ATOM 784 C C . THR A 1 99 ? 12.452 -3.705 2.997 1.00 65.19 99 THR A C 1
ATOM 786 O O . THR A 1 99 ? 11.680 -3.362 3.889 1.00 65.19 99 THR A O 1
ATOM 789 N N . LEU A 1 100 ? 12.061 -4.516 2.008 1.00 63.19 100 LEU A N 1
ATOM 790 C CA . LEU A 1 100 ? 10.744 -5.153 1.910 1.00 63.19 100 LEU A CA 1
ATOM 791 C C . LEU A 1 100 ? 10.521 -6.143 3.058 1.00 63.19 100 LEU A C 1
ATOM 793 O O . LEU A 1 100 ? 9.442 -6.147 3.641 1.00 63.19 100 LEU A O 1
ATOM 797 N N . SER A 1 101 ? 11.542 -6.915 3.447 1.00 59.78 101 SER A N 1
ATOM 798 C CA . SER A 1 101 ? 11.480 -7.779 4.633 1.00 59.78 101 SER A CA 1
ATOM 799 C C . SER A 1 101 ? 11.498 -6.995 5.954 1.00 59.78 101 SER A C 1
ATOM 801 O O . SER A 1 101 ? 11.079 -7.524 6.982 1.00 59.78 101 SER A O 1
ATOM 803 N N . GLN A 1 102 ? 11.912 -5.722 5.942 1.00 57.81 102 GLN A N 1
ATOM 804 C CA . GLN A 1 102 ? 11.887 -4.822 7.102 1.00 57.81 102 GLN A CA 1
ATOM 805 C C . GLN A 1 102 ? 10.597 -3.995 7.249 1.00 57.81 102 GLN A C 1
ATOM 807 O O . GLN A 1 102 ? 10.382 -3.417 8.318 1.00 57.81 102 GLN A O 1
ATOM 812 N N . ASN A 1 103 ? 9.678 -4.001 6.275 1.00 55.56 103 ASN A N 1
ATOM 813 C CA . ASN A 1 103 ? 8.364 -3.351 6.408 1.00 55.56 103 ASN A CA 1
ATOM 814 C C . ASN A 1 103 ? 7.273 -4.220 7.074 1.00 55.56 103 ASN A C 1
ATOM 816 O O . ASN A 1 103 ? 6.087 -3.948 6.935 1.00 55.56 103 ASN A O 1
ATOM 820 N N . CYS A 1 104 ? 7.680 -5.117 7.979 1.00 53.75 104 CYS A N 1
ATOM 821 C CA . CYS A 1 104 ? 6.880 -5.688 9.081 1.00 53.75 104 CYS A CA 1
ATOM 822 C C . CYS A 1 104 ? 6.398 -4.652 10.135 1.00 53.75 104 CYS A C 1
ATOM 824 O O . CYS A 1 104 ? 5.984 -5.022 11.238 1.00 53.75 104 CYS A O 1
ATOM 826 N N . ARG A 1 105 ? 6.509 -3.343 9.866 1.00 55.53 105 ARG A N 1
ATOM 827 C CA . ARG A 1 105 ? 6.041 -2.273 10.764 1.00 55.53 105 ARG A CA 1
ATOM 828 C C . ARG A 1 105 ? 4.588 -1.879 10.513 1.00 55.53 105 ARG A C 1
ATOM 830 O O . ARG A 1 105 ? 3.943 -1.456 11.464 1.00 55.53 105 ARG A O 1
ATOM 837 N N . ILE A 1 106 ? 4.075 -2.050 9.295 1.00 59.69 106 ILE A N 1
ATOM 838 C CA . ILE A 1 106 ? 2.674 -1.741 8.980 1.00 59.69 106 ILE A CA 1
ATOM 839 C C . ILE A 1 106 ? 1.762 -2.787 9.620 1.00 59.69 106 ILE A C 1
ATOM 841 O O . ILE A 1 106 ? 0.918 -2.407 10.417 1.00 59.69 106 ILE A O 1
ATOM 845 N N . ASP A 1 107 ? 2.041 -4.079 9.439 1.00 61.34 107 ASP A N 1
ATOM 846 C CA . ASP A 1 107 ? 1.218 -5.157 10.010 1.00 61.34 107 ASP A CA 1
ATOM 847 C C . ASP A 1 107 ? 1.156 -5.118 11.545 1.00 61.34 107 ASP A C 1
ATOM 849 O O . ASP A 1 107 ? 0.126 -5.402 12.146 1.00 61.34 107 ASP A O 1
ATOM 853 N N . LYS A 1 108 ? 2.243 -4.722 12.223 1.00 66.31 108 LYS A N 1
ATOM 854 C CA . LYS A 1 108 ? 2.236 -4.557 13.690 1.00 66.31 108 LYS A CA 1
ATOM 855 C C . LYS A 1 108 ? 1.444 -3.334 14.141 1.00 66.31 108 LYS A C 1
ATOM 857 O O . LYS A 1 108 ? 0.811 -3.382 15.193 1.00 66.31 108 LYS A O 1
ATOM 862 N N . ILE A 1 109 ? 1.502 -2.241 13.379 1.00 66.12 109 ILE A N 1
ATOM 863 C CA . ILE A 1 109 ? 0.694 -1.048 13.649 1.00 66.12 109 ILE A CA 1
ATOM 864 C C . ILE A 1 109 ? -0.779 -1.369 13.392 1.00 66.12 109 ILE A C 1
ATOM 866 O O . ILE A 1 109 ? -1.608 -1.055 14.235 1.00 66.12 109 ILE A O 1
ATOM 870 N N . GLU A 1 110 ? -1.092 -2.045 12.292 1.00 70.62 110 GLU A N 1
ATOM 871 C CA . GLU A 1 110 ? -2.442 -2.467 11.931 1.00 70.62 110 GLU A CA 1
ATOM 872 C C . GLU A 1 110 ? -3.020 -3.441 12.960 1.00 70.62 110 GLU A C 1
ATOM 874 O O . GLU A 1 110 ? -4.094 -3.182 13.495 1.00 70.62 110 GLU A O 1
ATOM 879 N N . ASN A 1 111 ? -2.277 -4.479 13.353 1.00 75.75 111 ASN A N 1
ATOM 880 C CA . ASN A 1 111 ? -2.707 -5.399 14.408 1.00 75.75 111 ASN A CA 1
ATOM 881 C C . ASN A 1 111 ? -2.897 -4.678 15.748 1.00 75.75 111 ASN A C 1
ATOM 883 O O . ASN A 1 111 ? -3.919 -4.863 16.398 1.00 75.75 111 ASN A O 1
ATOM 887 N N . SER A 1 112 ? -1.980 -3.784 16.136 1.00 74.12 112 SER A N 1
ATOM 888 C CA . SER A 1 112 ? -2.132 -3.010 17.377 1.00 74.12 112 SER A CA 1
ATOM 889 C C . SER A 1 112 ? -3.332 -2.056 17.336 1.00 74.12 112 SER A C 1
ATOM 891 O O . SER A 1 112 ? -3.967 -1.813 18.364 1.00 74.12 112 SER A O 1
ATOM 893 N N . LEU A 1 113 ? -3.649 -1.490 16.170 1.00 73.25 113 LEU A N 1
ATOM 894 C CA . LEU A 1 113 ? -4.825 -0.642 15.987 1.00 73.25 113 LEU A CA 1
ATOM 895 C C . LEU A 1 113 ? -6.118 -1.465 15.993 1.00 73.25 113 LEU A C 1
ATOM 897 O O . LEU A 1 113 ? -7.083 -1.034 16.624 1.00 73.25 113 LEU A O 1
ATOM 901 N N . ASN A 1 114 ? -6.122 -2.647 15.376 1.00 74.56 114 ASN A N 1
ATOM 902 C CA . ASN A 1 114 ? -7.255 -3.571 15.385 1.00 74.56 114 ASN A CA 1
ATOM 903 C C . ASN A 1 114 ? -7.543 -4.097 16.798 1.00 74.56 114 ASN A C 1
ATOM 905 O O . ASN A 1 114 ? -8.683 -4.022 17.245 1.00 74.56 114 ASN A O 1
ATOM 909 N N . GLU A 1 115 ? -6.521 -4.499 17.556 1.00 81.44 115 GLU A N 1
ATOM 910 C CA . GLU A 1 115 ? -6.669 -4.897 18.965 1.00 81.44 115 GLU A CA 1
ATOM 911 C C . GLU A 1 115 ? -7.251 -3.756 19.813 1.00 81.44 115 GLU A C 1
ATOM 913 O O . GLU A 1 115 ? -8.192 -3.951 20.583 1.00 81.44 115 GLU A O 1
ATOM 918 N N . LYS A 1 116 ? -6.750 -2.524 19.634 1.00 77.88 116 LYS A N 1
ATOM 919 C CA . LYS A 1 116 ? -7.298 -1.345 20.326 1.00 77.88 116 LYS A CA 1
ATOM 920 C C . LYS A 1 116 ? -8.748 -1.068 19.937 1.00 77.88 116 LYS A C 1
ATOM 922 O O . LYS A 1 116 ? -9.527 -0.633 20.788 1.00 77.88 116 LYS A O 1
ATOM 927 N N . LEU A 1 117 ? -9.111 -1.273 18.673 1.00 76.00 117 LEU A N 1
ATOM 928 C CA . LEU A 1 117 ? -10.479 -1.103 18.196 1.00 76.00 117 LEU A CA 1
ATOM 929 C C . LEU A 1 117 ? -11.410 -2.142 18.831 1.00 76.00 117 LEU A C 1
ATOM 931 O O . LEU A 1 117 ? -12.446 -1.763 19.377 1.00 76.00 117 LEU A O 1
ATOM 935 N N . GLU A 1 118 ? -11.026 -3.417 18.828 1.00 80.38 118 GLU A N 1
ATOM 936 C CA . GLU A 1 118 ? -11.793 -4.501 19.448 1.00 80.38 118 GLU A CA 1
ATOM 937 C C . GLU A 1 118 ? -11.979 -4.289 20.955 1.00 80.38 118 GLU A C 1
ATOM 939 O O . GLU A 1 118 ? -13.101 -4.382 21.464 1.00 80.38 118 GLU A O 1
ATOM 944 N N . ASP A 1 119 ? -10.918 -3.904 21.666 1.00 84.50 119 ASP A N 1
ATOM 945 C CA . ASP A 1 119 ? -10.983 -3.582 23.093 1.00 84.50 119 ASP A CA 1
ATOM 946 C C . ASP A 1 119 ? -11.945 -2.425 23.380 1.00 84.50 119 ASP A C 1
ATOM 948 O O . ASP A 1 119 ? -12.707 -2.450 24.355 1.00 84.50 119 ASP A O 1
ATOM 952 N N . ASN A 1 120 ? -11.939 -1.400 22.529 1.00 77.19 120 ASN A N 1
ATOM 953 C CA . ASN A 1 120 ? -12.835 -0.259 22.668 1.00 77.19 120 ASN A CA 1
ATOM 954 C C . ASN A 1 120 ? -14.292 -0.636 22.370 1.00 77.19 120 ASN A C 1
ATOM 956 O O . ASN A 1 120 ? -15.185 -0.237 23.123 1.00 77.19 120 ASN A O 1
ATOM 960 N N . LEU A 1 121 ? -14.542 -1.452 21.342 1.00 77.50 121 LEU A N 1
ATOM 961 C CA . LEU A 1 121 ? -15.876 -1.980 21.045 1.00 77.50 121 LEU A CA 1
ATOM 962 C C . LEU A 1 121 ? -16.408 -2.833 22.203 1.00 77.50 121 LEU A C 1
ATOM 964 O O . LEU A 1 121 ? -17.564 -2.682 22.606 1.00 77.50 121 LEU A O 1
ATOM 968 N N . LYS A 1 122 ? -15.554 -3.664 22.808 1.00 85.12 122 LYS A N 1
ATOM 969 C CA . LYS A 1 122 ? -15.905 -4.474 23.979 1.00 85.12 122 LYS A CA 1
ATOM 970 C C . LYS A 1 122 ? -16.241 -3.613 25.199 1.00 85.12 122 LYS A C 1
ATOM 972 O O . LYS A 1 122 ? -17.219 -3.896 25.893 1.00 85.12 122 LYS A O 1
ATOM 977 N N . LYS A 1 123 ? -15.484 -2.539 25.454 1.00 80.12 123 LYS A N 1
ATOM 978 C CA . LYS A 1 123 ? -15.791 -1.580 26.534 1.00 80.12 123 LYS A CA 1
ATOM 979 C C . LYS A 1 123 ? -17.148 -0.911 26.322 1.00 80.12 123 LYS A C 1
ATOM 981 O O . LYS A 1 123 ? -17.957 -0.904 27.246 1.00 80.12 123 LYS A O 1
ATOM 986 N N . LEU A 1 124 ? -17.429 -0.434 25.108 1.00 78.19 124 LEU A N 1
ATOM 987 C CA . LEU A 1 124 ? -18.722 0.173 24.770 1.00 78.19 124 LEU A CA 1
ATOM 988 C C . LEU A 1 124 ? -19.883 -0.817 24.926 1.00 78.19 124 LEU A C 1
ATOM 990 O O . LEU A 1 124 ? -20.941 -0.456 25.445 1.00 78.19 124 LEU A O 1
ATOM 994 N N . TRP A 1 125 ? -19.688 -2.076 24.525 1.00 79.50 125 TRP A N 1
ATOM 995 C CA . TRP A 1 125 ? -20.687 -3.122 24.728 1.00 79.50 125 TRP A CA 1
ATOM 996 C C . TRP A 1 125 ? -20.977 -3.354 26.213 1.00 79.50 125 TRP A C 1
ATOM 998 O O . TRP A 1 125 ? -22.139 -3.367 26.622 1.00 79.50 125 TRP A O 1
ATOM 1008 N N . ASN A 1 126 ? -19.936 -3.482 27.037 1.00 84.00 126 ASN A N 1
ATOM 1009 C CA . ASN A 1 126 ? -20.085 -3.696 28.475 1.00 84.00 126 ASN A CA 1
ATOM 1010 C C . ASN A 1 126 ? -20.781 -2.516 29.164 1.00 84.00 126 ASN A C 1
ATOM 1012 O O . ASN A 1 126 ? -21.664 -2.727 29.995 1.00 84.00 126 ASN A O 1
ATOM 1016 N N . GLU A 1 127 ? -20.446 -1.280 28.791 1.00 78.19 127 GLU A N 1
ATOM 1017 C CA . GLU A 1 127 ? -21.125 -0.092 29.317 1.00 78.19 127 GLU A CA 1
ATOM 1018 C C . GLU A 1 127 ? -22.607 -0.052 28.925 1.00 78.19 127 GLU A C 1
ATOM 1020 O O . GLU A 1 127 ? -23.453 0.272 29.761 1.00 78.19 127 GLU A O 1
ATOM 1025 N N . LYS A 1 128 ? -22.950 -0.457 27.695 1.00 80.12 128 LYS A N 1
ATOM 1026 C CA . LYS A 1 128 ? -24.347 -0.601 27.260 1.00 80.12 128 LYS A CA 1
ATOM 1027 C C . LYS A 1 128 ? -25.099 -1.624 28.116 1.00 80.12 128 LYS A C 1
ATOM 1029 O O . LYS A 1 128 ? -26.220 -1.355 28.545 1.00 80.12 128 LYS A O 1
ATOM 1034 N N . GLN A 1 129 ? -24.493 -2.779 28.390 1.00 84.12 129 GLN A N 1
ATOM 1035 C CA . GLN A 1 129 ? -25.104 -3.804 29.245 1.00 84.12 129 GLN A CA 1
ATOM 1036 C C . GLN A 1 129 ? -25.289 -3.316 30.685 1.00 84.12 129 GLN A C 1
ATOM 1038 O O . GLN A 1 129 ? -26.352 -3.517 31.275 1.00 84.12 129 GLN A O 1
ATOM 1043 N N . TYR A 1 130 ? -24.298 -2.609 31.232 1.00 82.19 130 TYR A N 1
ATOM 1044 C CA . TYR A 1 130 ? -24.399 -2.002 32.557 1.00 82.19 130 TYR A CA 1
ATOM 1045 C C . TYR A 1 130 ? -25.515 -0.948 32.624 1.00 82.19 130 TYR A C 1
ATOM 1047 O O . TYR A 1 130 ? -26.289 -0.928 33.579 1.00 82.19 130 TYR A O 1
ATOM 1055 N N . ALA A 1 131 ? -25.682 -0.132 31.580 1.00 75.50 131 ALA A N 1
ATOM 1056 C CA . ALA A 1 131 ? -26.789 0.819 31.495 1.00 75.50 131 ALA A CA 1
ATOM 1057 C C . ALA A 1 131 ? -28.164 0.122 31.478 1.00 75.50 131 ALA A C 1
ATOM 1059 O O . ALA A 1 131 ? -29.081 0.573 32.163 1.00 75.50 131 ALA A O 1
ATOM 1060 N N . TYR A 1 132 ? -28.314 -1.001 30.763 1.00 83.44 132 TYR A N 1
ATOM 1061 C CA . TYR A 1 132 ? -29.548 -1.801 30.817 1.00 83.44 132 TYR A CA 1
ATOM 1062 C C . TYR A 1 132 ? -29.805 -2.409 32.195 1.00 83.44 132 TYR A C 1
ATOM 1064 O O . TYR A 1 132 ? -30.958 -2.511 32.612 1.00 83.44 132 TYR A O 1
ATOM 1072 N N . HIS A 1 133 ? -28.754 -2.835 32.896 1.00 84.62 133 HIS A N 1
ATOM 1073 C CA . HIS A 1 133 ? -28.878 -3.313 34.268 1.00 84.62 133 HIS A CA 1
ATOM 1074 C C . HIS A 1 133 ? -29.402 -2.206 35.188 1.00 84.62 133 HIS A C 1
ATOM 1076 O O . HIS A 1 133 ? -30.427 -2.397 35.834 1.00 84.62 133 HIS A O 1
ATOM 1082 N N . LEU A 1 134 ? -28.768 -1.027 35.165 1.00 78.25 134 LEU A N 1
ATOM 1083 C CA . LEU A 1 134 ? -29.213 0.129 35.949 1.00 78.25 134 LEU A CA 1
ATOM 1084 C C . LEU A 1 134 ? -30.653 0.526 35.615 1.00 78.25 134 LEU A C 1
ATOM 1086 O O . LEU A 1 134 ? -31.431 0.817 36.518 1.00 78.25 134 LEU A O 1
ATOM 1090 N N . LYS A 1 135 ? -31.035 0.500 34.332 1.00 82.94 135 LYS A N 1
ATOM 1091 C CA . LYS A 1 135 ? -32.415 0.774 33.916 1.00 82.94 135 LYS A CA 1
ATOM 1092 C C . LYS A 1 135 ? -33.404 -0.193 34.576 1.00 82.94 135 LYS A C 1
ATOM 1094 O O . LYS A 1 135 ? -34.404 0.260 35.118 1.00 82.94 135 LYS A O 1
ATOM 1099 N N . ARG A 1 136 ? -33.105 -1.496 34.580 1.00 87.12 136 ARG A N 1
ATOM 1100 C CA . ARG A 1 136 ? -33.958 -2.505 35.228 1.00 87.12 136 ARG A CA 1
ATOM 1101 C C . ARG A 1 136 ? -34.034 -2.326 36.742 1.00 87.12 136 ARG A C 1
ATOM 1103 O O . ARG A 1 136 ? -35.102 -2.511 37.312 1.00 87.12 136 ARG A O 1
ATOM 1110 N N . GLU A 1 137 ? -32.932 -1.957 37.396 1.00 81.00 137 GLU A N 1
ATOM 1111 C CA . GLU A 1 137 ? -32.944 -1.641 38.832 1.00 81.00 137 GLU A CA 1
ATOM 1112 C C . GLU A 1 137 ? -33.835 -0.433 39.137 1.00 81.00 137 GLU A C 1
ATOM 1114 O O . GLU A 1 137 ? -34.614 -0.473 40.089 1.00 81.00 137 GLU A O 1
ATOM 1119 N N . VAL A 1 138 ? -33.765 0.617 38.313 1.00 79.25 138 VAL A N 1
ATOM 1120 C CA . VAL A 1 138 ? -34.645 1.789 38.421 1.00 79.25 138 VAL A CA 1
ATOM 1121 C C . VAL A 1 138 ? -36.108 1.394 38.226 1.00 79.25 138 VAL A C 1
ATOM 1123 O O . VAL A 1 138 ? -36.928 1.745 39.067 1.00 79.25 138 VAL A O 1
ATOM 1126 N N . GLU A 1 139 ? -36.434 0.647 37.167 1.00 86.50 139 GLU A N 1
ATOM 1127 C CA . GLU A 1 139 ? -37.803 0.186 36.880 1.00 86.50 139 GLU A CA 1
ATOM 1128 C C . GLU A 1 139 ? -38.349 -0.679 38.022 1.00 86.50 139 GLU A C 1
ATOM 1130 O O . GLU A 1 139 ? -39.422 -0.404 38.546 1.00 86.50 139 GLU A O 1
ATOM 1135 N N . SER A 1 140 ? -37.566 -1.646 38.507 1.00 86.31 140 SER A N 1
ATOM 1136 C CA . SER A 1 140 ? -37.963 -2.477 39.646 1.00 86.31 140 SER A CA 1
ATOM 1137 C C . SER A 1 140 ? -38.170 -1.657 40.921 1.00 86.31 140 SER A C 1
ATOM 1139 O O . SER A 1 140 ? -39.114 -1.906 41.668 1.00 86.31 140 SER A O 1
ATOM 1141 N N . THR A 1 141 ? -37.302 -0.681 41.194 1.00 78.69 141 THR A N 1
ATOM 1142 C CA . THR A 1 141 ? -37.439 0.188 42.374 1.00 78.69 141 THR A CA 1
ATOM 1143 C C . THR A 1 141 ? -38.692 1.048 42.262 1.00 78.69 141 THR A C 1
ATOM 1145 O O . THR A 1 141 ? -39.444 1.164 43.228 1.00 78.69 141 THR A O 1
ATOM 1148 N N . TYR A 1 142 ? -38.949 1.594 41.073 1.00 82.31 142 TYR A N 1
ATOM 1149 C CA . TYR A 1 142 ? -40.164 2.336 40.764 1.00 82.31 142 TYR A CA 1
ATOM 1150 C C . TYR A 1 142 ? -41.419 1.487 40.998 1.00 82.31 142 TYR A C 1
ATOM 1152 O O . TYR A 1 142 ? -42.302 1.921 41.735 1.00 82.31 142 TYR A O 1
ATOM 1160 N N . ASP A 1 143 ? -41.467 0.258 40.478 1.00 85.56 143 ASP A N 1
ATOM 1161 C CA . ASP A 1 143 ? -42.610 -0.644 40.656 1.00 85.56 143 ASP A CA 1
ATOM 1162 C C . ASP A 1 143 ? -42.878 -0.952 42.130 1.00 85.56 143 ASP A C 1
ATOM 1164 O O . ASP A 1 143 ? -44.029 -0.955 42.570 1.00 85.56 143 ASP A O 1
ATOM 1168 N N . LYS A 1 144 ? -41.825 -1.164 42.931 1.00 81.12 144 LYS A N 1
ATOM 1169 C CA . LYS A 1 144 ? -42.001 -1.385 44.369 1.00 81.12 144 LYS A CA 1
ATOM 1170 C C . LYS A 1 144 ? -42.531 -0.137 45.083 1.00 81.12 144 LYS A C 1
ATOM 1172 O O . LYS A 1 144 ? -43.383 -0.274 45.957 1.00 81.12 144 LYS A O 1
ATOM 1177 N N . ILE A 1 145 ? -42.060 1.060 44.711 1.00 78.62 145 ILE A N 1
ATOM 1178 C CA . ILE A 1 145 ? -42.583 2.326 45.251 1.00 78.62 145 ILE A CA 1
ATOM 1179 C C . ILE A 1 145 ? -44.065 2.458 44.905 1.00 78.62 145 ILE A C 1
ATOM 1181 O O . ILE A 1 145 ? -44.868 2.709 45.797 1.00 78.62 145 ILE A O 1
ATOM 1185 N N . VAL A 1 146 ? -44.436 2.240 43.640 1.00 83.25 146 VAL A N 1
ATOM 1186 C CA . VAL A 1 146 ? -45.832 2.296 43.183 1.00 83.25 146 VAL A CA 1
ATOM 1187 C C . VAL A 1 146 ? -46.693 1.280 43.929 1.00 83.25 146 VAL A C 1
ATOM 1189 O O . VAL A 1 146 ? -47.786 1.613 44.386 1.00 83.25 146 VAL A O 1
ATOM 1192 N N . PHE A 1 147 ? -46.211 0.048 44.099 1.00 84.50 147 PHE A N 1
ATOM 1193 C CA . PHE A 1 147 ? -46.930 -0.972 44.852 1.00 84.50 147 PHE A CA 1
ATOM 1194 C C . PHE A 1 147 ? -47.165 -0.539 46.303 1.00 84.50 147 PHE A C 1
ATOM 1196 O O . PHE A 1 147 ? -48.303 -0.599 46.771 1.00 84.50 147 PHE A O 1
ATOM 1203 N N . ALA A 1 148 ? -46.115 -0.067 46.985 1.00 78.94 148 ALA A N 1
ATOM 1204 C CA . ALA A 1 148 ? -46.187 0.382 48.369 1.00 78.94 148 ALA A CA 1
ATOM 1205 C C . ALA A 1 148 ? -47.153 1.560 48.533 1.00 78.94 148 ALA A C 1
ATOM 1207 O O . ALA A 1 148 ? -47.993 1.524 49.424 1.00 78.94 148 ALA A O 1
ATOM 1208 N N . THR A 1 149 ? -47.093 2.572 47.665 1.00 78.19 149 THR A N 1
ATOM 1209 C CA . THR A 1 149 ? -47.987 3.739 47.751 1.00 78.19 149 THR A CA 1
ATOM 1210 C C . THR A 1 149 ? -49.435 3.412 47.403 1.00 78.19 149 THR A C 1
ATOM 1212 O O . THR A 1 149 ? -50.337 4.083 47.895 1.00 78.19 149 THR A O 1
ATOM 1215 N N . THR A 1 150 ? -49.672 2.390 46.577 1.00 85.62 150 THR A N 1
ATOM 1216 C CA . THR A 1 150 ? -51.028 1.991 46.172 1.00 85.62 150 THR A CA 1
ATOM 1217 C C . THR A 1 150 ? -51.695 1.072 47.199 1.00 85.62 150 THR A C 1
ATOM 1219 O O . THR A 1 150 ? -52.908 1.145 47.378 1.00 85.62 150 THR A O 1
ATOM 1222 N N . HIS A 1 151 ? -50.928 0.206 47.870 1.00 84.31 151 HIS A N 1
ATOM 1223 C CA . HIS A 1 151 ? -51.479 -0.872 48.707 1.00 84.31 151 HIS A CA 1
ATOM 1224 C C . HIS A 1 151 ? -51.055 -0.823 50.184 1.00 84.31 151 HIS A C 1
ATOM 1226 O O . HIS A 1 151 ? -51.631 -1.544 50.997 1.00 84.31 151 HIS A O 1
ATOM 1232 N N . GLY A 1 152 ? -50.042 -0.035 50.547 1.00 83.81 152 GLY A N 1
ATOM 1233 C CA . GLY A 1 152 ? -49.542 0.074 51.920 1.00 83.81 152 GLY A CA 1
ATOM 1234 C C . GLY A 1 152 ? -50.323 1.085 52.759 1.00 83.81 152 GLY A C 1
ATOM 1235 O O . GLY A 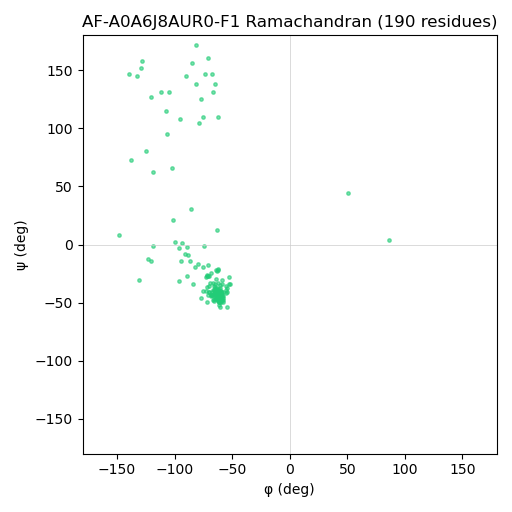1 152 ? -50.910 2.028 52.231 1.00 83.81 152 GLY A O 1
ATOM 1236 N N . THR A 1 153 ? -50.307 0.922 54.086 1.00 87.62 153 THR A N 1
ATOM 1237 C CA . THR A 1 153 ? -50.827 1.968 54.986 1.00 87.62 153 THR A CA 1
ATOM 1238 C C . THR A 1 153 ? -49.891 3.175 55.010 1.00 87.62 153 THR A C 1
ATOM 1240 O O . THR A 1 153 ? -48.704 3.065 54.691 1.00 87.62 153 THR A O 1
ATOM 1243 N N . ASN A 1 154 ? -50.395 4.332 55.441 1.00 77.94 154 ASN A N 1
ATOM 1244 C CA . ASN A 1 154 ? -49.601 5.560 55.528 1.00 77.94 154 ASN A CA 1
ATOM 1245 C C . ASN A 1 154 ? -48.324 5.374 56.367 1.00 77.94 154 ASN A C 1
ATOM 1247 O O . ASN A 1 154 ? -47.256 5.836 55.972 1.00 77.94 154 ASN A O 1
ATOM 1251 N N . GLU A 1 155 ? -48.405 4.651 57.486 1.00 81.69 155 GLU A N 1
ATOM 1252 C CA . GLU A 1 155 ? -47.268 4.351 58.362 1.00 81.69 155 GLU A CA 1
ATOM 1253 C C . GLU A 1 155 ? -46.258 3.418 57.684 1.00 81.69 155 GLU A C 1
ATOM 1255 O O . GLU A 1 155 ? -45.049 3.634 57.787 1.00 81.69 155 GLU A O 1
ATOM 1260 N N . GLN A 1 156 ? -46.736 2.405 56.951 1.00 78.50 156 GLN A N 1
ATOM 1261 C CA . GLN A 1 156 ? -45.880 1.480 56.208 1.00 78.50 156 GLN A CA 1
ATOM 1262 C C . GLN A 1 156 ? -45.144 2.201 55.081 1.00 78.50 156 GLN A C 1
ATOM 1264 O O . GLN A 1 156 ? -43.928 2.068 54.988 1.00 78.50 156 GLN A O 1
ATOM 1269 N N . VAL A 1 157 ? -45.842 3.013 54.282 1.00 77.88 157 VAL A N 1
ATOM 1270 C CA . VAL A 1 157 ? -45.254 3.832 53.209 1.00 77.88 157 VAL A CA 1
ATOM 1271 C C . VAL A 1 157 ? -44.249 4.837 53.770 1.00 77.88 157 VAL A C 1
ATOM 1273 O O . VAL A 1 157 ? -43.171 5.002 53.201 1.00 77.88 157 VAL A O 1
ATOM 1276 N N . PHE A 1 158 ? -44.562 5.470 54.905 1.00 76.06 158 PHE A N 1
ATOM 1277 C CA . PHE A 1 158 ? -43.671 6.421 55.567 1.00 76.06 158 PHE A CA 1
ATOM 1278 C C . PHE A 1 158 ? -42.355 5.766 55.999 1.00 76.06 158 PHE A C 1
ATOM 1280 O O . PHE A 1 158 ? -41.285 6.280 55.666 1.00 76.06 158 PHE A O 1
ATOM 1287 N N . ILE A 1 159 ? -42.416 4.618 56.683 1.00 77.94 159 ILE A N 1
ATOM 1288 C CA . ILE A 1 159 ? -41.221 3.848 57.061 1.00 77.94 159 ILE A CA 1
ATOM 1289 C C . ILE A 1 159 ? -40.451 3.438 55.803 1.00 77.94 159 ILE A C 1
ATOM 1291 O O . ILE A 1 159 ? -39.236 3.624 55.735 1.00 77.94 159 ILE A O 1
ATOM 1295 N N . TRP A 1 160 ? -41.157 2.949 54.782 1.00 74.62 160 TRP A N 1
ATOM 1296 C CA . TRP A 1 160 ? -40.549 2.473 53.546 1.00 74.62 160 TRP A CA 1
ATOM 1297 C C . TRP A 1 160 ? -39.773 3.582 52.826 1.00 74.62 160 TRP A C 1
ATOM 1299 O O . TRP A 1 160 ? -38.574 3.439 52.620 1.00 74.62 160 TRP A O 1
ATOM 1309 N N . ILE A 1 161 ? -40.381 4.736 52.542 1.00 73.88 161 ILE A N 1
ATOM 1310 C CA . ILE A 1 161 ? -39.713 5.860 51.855 1.00 73.88 161 ILE A CA 1
ATOM 1311 C C . ILE A 1 161 ? -38.427 6.290 52.580 1.00 73.88 161 ILE A C 1
ATOM 1313 O O . ILE A 1 161 ? -37.398 6.501 51.937 1.00 73.88 161 ILE A O 1
ATOM 1317 N N . HIS A 1 162 ? -38.448 6.350 53.915 1.00 74.25 162 HIS A N 1
ATOM 1318 C CA . HIS A 1 162 ? -37.275 6.735 54.707 1.00 74.25 162 HIS A CA 1
ATOM 1319 C C . HIS A 1 162 ? -36.198 5.643 54.747 1.00 74.25 162 HIS A C 1
ATOM 1321 O O . HIS A 1 162 ? -35.012 5.953 54.835 1.00 74.25 162 HIS A O 1
ATOM 1327 N N . THR A 1 163 ? -36.582 4.371 54.614 1.00 73.06 163 THR A N 1
ATOM 1328 C CA . THR A 1 163 ? -35.631 3.270 54.405 1.00 73.06 163 THR A CA 1
ATOM 1329 C C . THR A 1 163 ? -35.137 3.148 52.964 1.00 73.06 163 THR A C 1
ATOM 1331 O O . THR A 1 163 ? -34.115 2.517 52.766 1.00 73.06 163 THR A O 1
ATOM 1334 N N . PHE A 1 164 ? -35.788 3.745 51.960 1.00 72.94 164 PHE A N 1
ATOM 1335 C CA . PHE A 1 164 ? -35.379 3.666 50.546 1.00 72.94 164 PHE A CA 1
ATOM 1336 C C . PHE A 1 164 ? -34.494 4.831 50.088 1.00 72.94 164 PHE A C 1
ATOM 1338 O O . PHE A 1 164 ? -33.845 4.742 49.046 1.00 72.94 164 PHE A O 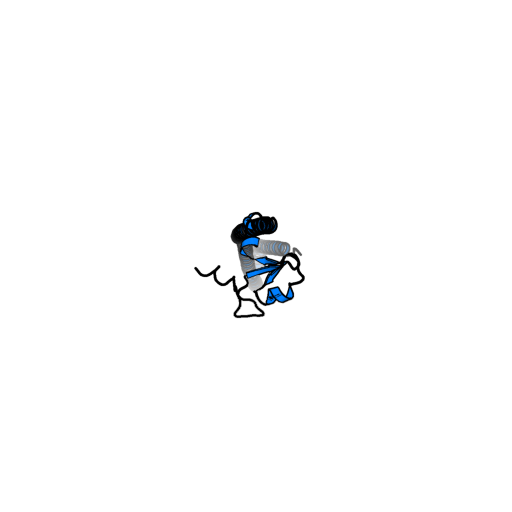1
ATOM 1345 N N . ASP A 1 165 ? -34.413 5.907 50.873 1.00 75.31 165 ASP A N 1
ATOM 1346 C CA . ASP A 1 165 ? -33.582 7.079 50.570 1.00 75.31 165 ASP A CA 1
ATOM 1347 C C . ASP A 1 165 ? -32.107 6.707 50.316 1.00 75.31 165 ASP A C 1
ATOM 1349 O O . ASP A 1 165 ? -31.469 7.229 49.397 1.00 75.31 165 ASP A O 1
ATOM 1353 N N . TRP A 1 166 ? -31.562 5.736 51.060 1.00 78.75 166 TRP A N 1
ATOM 1354 C CA . TRP A 1 166 ? -30.192 5.263 50.830 1.00 78.75 166 TRP A CA 1
ATOM 1355 C C . TRP A 1 166 ? -30.046 4.466 49.521 1.00 78.75 166 TRP A C 1
ATOM 1357 O O . TRP A 1 166 ? -29.020 4.598 48.849 1.00 78.75 166 TRP A O 1
ATOM 1367 N N . GLU A 1 167 ? -31.055 3.682 49.119 1.00 75.88 167 GLU A N 1
ATOM 1368 C CA . GLU A 1 167 ? -31.053 2.941 47.849 1.00 75.88 167 GLU A CA 1
ATOM 1369 C C . GLU A 1 167 ? -31.132 3.897 46.657 1.00 75.88 167 GLU A C 1
ATOM 1371 O O . GLU A 1 167 ? -30.357 3.770 45.706 1.00 75.88 167 GLU A O 1
ATOM 1376 N N . LEU A 1 168 ? -31.991 4.917 46.740 1.00 76.06 168 LEU A N 1
ATOM 1377 C CA . LEU A 1 168 ? -32.110 5.953 45.714 1.00 76.06 168 LEU A CA 1
ATOM 1378 C C . LEU A 1 168 ? -30.806 6.743 45.561 1.00 76.06 168 LEU A C 1
ATOM 1380 O O . LEU A 1 168 ? -30.324 6.915 44.440 1.00 76.06 168 LEU A O 1
ATOM 1384 N N . LYS A 1 169 ? -30.166 7.137 46.670 1.00 83.00 169 LYS A N 1
ATOM 1385 C CA . LYS A 1 169 ? -28.841 7.786 46.650 1.00 83.00 169 LYS A CA 1
ATOM 1386 C C . LYS A 1 169 ? -27.766 6.893 46.030 1.00 83.00 169 LYS A C 1
ATOM 1388 O O . LYS A 1 169 ? -26.897 7.382 45.301 1.00 83.00 169 LYS A O 1
ATOM 1393 N N . LYS A 1 170 ? -27.817 5.580 46.279 1.00 82.75 170 LYS A N 1
ATOM 1394 C CA . LYS A 1 170 ? -26.899 4.602 45.676 1.00 82.75 170 LYS A CA 1
ATOM 1395 C C . LYS A 1 170 ? -27.110 4.491 44.162 1.00 82.75 170 LYS A C 1
ATOM 1397 O O . LYS A 1 170 ? -26.133 4.580 43.417 1.00 82.75 170 LYS A O 1
ATOM 1402 N N . ILE A 1 171 ? -28.354 4.355 43.701 1.00 76.88 171 ILE A N 1
ATOM 1403 C CA . ILE A 1 171 ? -28.702 4.311 42.270 1.00 76.88 171 ILE A CA 1
ATOM 1404 C C . ILE A 1 171 ? -28.275 5.612 41.578 1.00 76.88 171 ILE A C 1
ATOM 1406 O O . ILE A 1 171 ? -27.627 5.578 40.532 1.00 76.88 171 ILE A O 1
ATOM 1410 N N . GLU A 1 172 ? -28.551 6.764 42.187 1.00 80.69 172 GLU A N 1
ATOM 1411 C CA . GLU A 1 172 ? -28.170 8.068 41.647 1.00 80.69 172 GLU A CA 1
ATOM 1412 C C . GLU A 1 172 ? -26.643 8.218 41.526 1.00 80.69 172 GLU A C 1
ATOM 1414 O O . GLU A 1 172 ? -26.134 8.692 40.506 1.00 80.69 172 GLU A O 1
ATOM 1419 N N . SER A 1 173 ? -25.890 7.773 42.538 1.00 85.31 173 SER A N 1
ATOM 1420 C CA . SER A 1 173 ? -24.423 7.736 42.496 1.00 85.31 173 SER A CA 1
ATOM 1421 C C . SER A 1 173 ? -23.914 6.846 41.356 1.00 85.31 173 SER A C 1
ATOM 1423 O O . SER A 1 173 ? -23.042 7.255 40.581 1.00 85.31 173 SER A O 1
ATOM 1425 N N . ASN A 1 174 ? -24.509 5.663 41.181 1.00 79.88 174 ASN A N 1
ATOM 1426 C CA . ASN A 1 174 ? -24.156 4.732 40.110 1.00 79.88 174 ASN A CA 1
ATOM 1427 C C . ASN A 1 174 ? -24.427 5.318 38.717 1.00 79.88 174 ASN A C 1
ATOM 1429 O O . ASN A 1 174 ? -23.566 5.223 37.839 1.00 79.88 174 ASN A O 1
ATOM 1433 N N . ILE A 1 175 ? -25.568 5.988 38.527 1.00 76.12 175 ILE A N 1
ATOM 1434 C CA . ILE A 1 175 ? -25.906 6.691 37.281 1.00 76.12 175 ILE A CA 1
ATOM 1435 C C . ILE A 1 175 ? -24.909 7.826 37.019 1.00 76.12 175 ILE A C 1
ATOM 1437 O O . ILE A 1 175 ? -24.375 7.943 35.914 1.00 76.12 175 ILE A O 1
ATOM 1441 N N . ARG A 1 176 ? -24.588 8.640 38.034 1.00 81.62 176 ARG A N 1
ATOM 1442 C CA . ARG A 1 176 ? -23.595 9.722 37.907 1.00 81.62 176 ARG A CA 1
ATOM 1443 C C . ARG A 1 176 ? -22.220 9.188 37.509 1.00 81.62 176 ARG A C 1
ATOM 1445 O O . ARG A 1 176 ? -21.549 9.796 36.671 1.00 81.62 176 ARG A O 1
ATOM 1452 N N . ASN A 1 177 ? -21.806 8.054 38.067 1.00 82.00 177 ASN A N 1
ATOM 1453 C CA . ASN A 1 177 ? -20.545 7.407 37.714 1.00 82.00 177 ASN A CA 1
ATOM 1454 C C . ASN A 1 177 ? -20.561 6.864 36.279 1.00 82.00 177 ASN A C 1
ATOM 1456 O O . ASN A 1 177 ? -19.615 7.124 35.537 1.00 82.00 177 ASN A O 1
ATOM 1460 N N . ALA A 1 178 ? -21.648 6.218 35.848 1.00 74.94 178 ALA A N 1
ATOM 1461 C CA . ALA A 1 178 ? -21.806 5.762 34.466 1.00 74.94 178 ALA A CA 1
ATOM 1462 C C . ALA A 1 178 ? -21.730 6.929 33.462 1.00 74.94 178 ALA A C 1
ATOM 1464 O O . ALA A 1 178 ? -21.000 6.858 32.473 1.00 74.94 178 ALA A O 1
ATOM 1465 N N . ILE A 1 179 ? -22.392 8.056 33.754 1.00 76.69 179 ILE A N 1
ATOM 1466 C CA . ILE A 1 179 ? -22.331 9.270 32.923 1.00 76.69 179 ILE A CA 1
ATOM 1467 C C . ILE A 1 179 ? -20.902 9.830 32.855 1.00 76.69 179 ILE A C 1
ATOM 1469 O O . ILE A 1 179 ? -20.462 10.266 31.789 1.00 76.69 179 ILE A O 1
ATOM 1473 N N . LYS A 1 180 ? -20.156 9.836 33.969 1.00 80.12 180 LYS A N 1
ATOM 1474 C CA . LYS A 1 180 ? -18.747 10.271 33.978 1.00 80.12 180 LYS A CA 1
ATOM 1475 C C . LYS A 1 180 ? -17.875 9.372 33.100 1.00 80.12 180 LYS A C 1
ATOM 1477 O O . LYS A 1 180 ? -17.058 9.904 32.348 1.00 80.12 180 LYS A O 1
ATOM 1482 N N . SER A 1 181 ? -18.054 8.053 33.165 1.00 73.44 181 SER A N 1
ATOM 1483 C CA . SER A 1 181 ? -17.332 7.097 32.313 1.00 73.44 181 SER A CA 1
ATOM 1484 C C . SER A 1 181 ? -17.626 7.332 30.828 1.00 73.44 181 SER A C 1
ATOM 1486 O O . SER A 1 181 ? -16.694 7.521 30.046 1.00 73.44 181 SER A O 1
ATOM 1488 N N . LEU A 1 182 ? -18.902 7.501 30.463 1.00 70.62 182 LEU A N 1
ATOM 1489 C CA . LEU A 1 182 ? -19.316 7.802 29.087 1.00 70.62 182 LEU A CA 1
ATOM 1490 C C . LEU A 1 182 ? -18.754 9.138 28.573 1.00 70.62 182 LEU A C 1
ATOM 1492 O O . LEU A 1 182 ? -18.298 9.232 27.433 1.00 70.62 182 LEU A O 1
ATOM 1496 N N . LYS A 1 183 ? -18.729 10.185 29.412 1.00 75.19 183 LYS A N 1
ATOM 1497 C CA . LYS A 1 183 ? -18.121 11.479 29.050 1.00 75.19 183 LYS A CA 1
ATOM 1498 C C . LYS A 1 183 ? -16.614 11.369 28.817 1.00 75.19 183 LYS A C 1
ATOM 1500 O O . LYS A 1 183 ? -16.104 12.009 27.901 1.00 75.19 183 LYS A O 1
ATOM 1505 N N . ARG A 1 184 ? -15.899 10.564 29.613 1.00 71.12 184 ARG A N 1
ATOM 1506 C CA . ARG A 1 184 ? -14.462 10.312 29.401 1.00 71.12 184 ARG A CA 1
ATOM 1507 C C . ARG A 1 184 ? -14.215 9.656 28.048 1.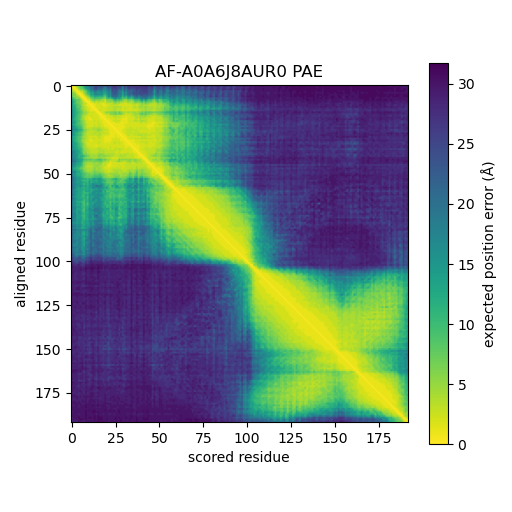00 71.12 184 ARG A C 1
ATOM 1509 O O . ARG A 1 184 ? -13.344 10.124 27.325 1.00 71.12 184 ARG A O 1
ATOM 1516 N N . LEU A 1 185 ? -15.013 8.654 27.680 1.00 63.94 185 LEU A N 1
ATOM 1517 C CA . LEU A 1 185 ? -14.927 8.041 26.355 1.00 63.94 185 LEU A CA 1
ATOM 1518 C C . LEU A 1 185 ? -15.211 9.062 25.250 1.00 63.94 185 LEU A C 1
ATOM 1520 O O . LEU A 1 185 ? -14.398 9.207 24.346 1.00 63.94 185 LEU A O 1
ATOM 1524 N N . LYS A 1 186 ? -16.283 9.855 25.358 1.00 64.62 186 LYS A N 1
ATOM 1525 C CA . LYS A 1 186 ? -16.595 10.901 24.367 1.00 64.62 186 LYS A CA 1
ATOM 1526 C C . LYS A 1 186 ? -15.442 11.898 24.161 1.00 64.62 186 LYS A C 1
ATOM 1528 O O . LYS A 1 186 ? -15.175 12.282 23.028 1.00 64.62 186 LYS A O 1
ATOM 1533 N N . ASN A 1 187 ? -14.744 12.295 25.226 1.00 60.97 187 ASN A N 1
ATOM 1534 C CA . ASN A 1 187 ? -13.608 13.220 25.136 1.00 60.97 187 ASN A CA 1
ATOM 1535 C C . ASN A 1 187 ? -12.353 12.587 24.514 1.00 60.97 187 ASN A C 1
ATOM 1537 O O . ASN A 1 187 ? -11.555 13.306 23.925 1.00 60.97 187 ASN A O 1
ATOM 1541 N N . ILE A 1 188 ? -12.184 11.264 24.611 1.00 59.25 188 ILE A N 1
ATOM 1542 C CA . ILE A 1 188 ? -11.109 10.536 23.916 1.00 59.25 188 ILE A CA 1
ATOM 1543 C C . ILE A 1 188 ? -11.351 10.533 22.396 1.00 59.25 188 ILE A C 1
ATOM 1545 O O . ILE A 1 188 ? -10.394 10.601 21.631 1.00 59.25 188 ILE A O 1
ATOM 1549 N N . TYR A 1 189 ? -12.615 10.509 21.957 1.00 56.28 189 TYR A N 1
ATOM 1550 C CA . TYR A 1 189 ? -12.988 10.437 20.535 1.00 56.28 189 TYR A CA 1
ATOM 1551 C C . TYR A 1 189 ? -13.297 11.796 19.878 1.00 56.28 189 TYR A C 1
ATOM 1553 O O . TYR A 1 189 ? -13.531 11.845 18.675 1.00 56.28 189 TYR A O 1
ATOM 1561 N N . HIS A 1 190 ? -13.262 12.904 20.629 1.00 52.66 190 HIS A N 1
ATOM 1562 C CA . HIS A 1 190 ? -13.233 14.266 20.081 1.00 52.66 190 HIS A CA 1
ATOM 1563 C C . HIS A 1 190 ? -11.812 14.847 20.148 1.00 52.66 190 HIS A C 1
ATOM 1565 O O . HIS A 1 190 ? -11.545 15.829 20.839 1.00 52.66 190 HIS A O 1
ATOM 1571 N N . LEU A 1 191 ? -10.903 14.244 19.386 1.00 40.47 191 LEU A N 1
ATOM 1572 C CA . LEU A 1 191 ? -9.778 14.947 18.777 1.00 40.47 191 LEU A CA 1
ATOM 1573 C C . LEU A 1 191 ? -10.124 15.092 17.290 1.00 40.47 191 LEU A C 1
ATOM 1575 O O . LEU A 1 191 ? -10.629 14.148 16.690 1.00 40.47 191 LEU A O 1
ATOM 1579 N N . LYS A 1 192 ? -9.967 16.321 16.793 1.00 38.41 192 LYS A N 1
ATOM 1580 C CA . LYS A 1 192 ? -10.346 16.816 15.461 1.00 38.41 192 LYS A CA 1
ATOM 1581 C C . LYS A 1 192 ? -9.975 15.893 14.306 1.00 38.41 192 LYS A C 1
ATOM 1583 O O . LYS A 1 192 ? -8.852 15.347 14.349 1.00 38.41 192 LYS A O 1
#

pLDDT: mean 76.1, std 11.46, range [36.06, 90.56]

Radius of gyration: 54.73 Å; Cα contacts (8 Å, |Δi|>4): 83; chains: 1; bounding box: 110×39×127 Å

Organism: Mytilus coruscus (NCBI:txid42192)

Sequence (192 aa):
MDTVANLFNPHCQVHSDSLLEYFCVDHDQLCCQYCRKKHSSCQNTMSLTLSSEGIQFSHKVSDCMKQLKTFDSTCQDIINNRDHCVAALKTDVRRLKETLSQNCRIDKIENSLNEKLEDNLKKLWNEKQYAYHLKREVESTYDKIVFATTHGTNEQVFIWIHTFDWELKKIESNIRNAIKSLKRLKNIYHLK